Protein AF-A0A372GNU4-F1 (afdb_monomer_lite)

Structure (mmCIF, N/CA/C/O backbone):
data_AF-A0A372GNU4-F1
#
_entry.id   AF-A0A372GNU4-F1
#
loop_
_atom_site.group_PDB
_atom_site.id
_atom_site.type_symbol
_atom_site.label_atom_id
_atom_site.label_alt_id
_atom_site.label_comp_id
_atom_site.label_asym_id
_atom_site.label_entity_id
_atom_site.label_seq_id
_atom_site.pdbx_PDB_ins_code
_atom_site.Cartn_x
_atom_site.Cartn_y
_atom_site.Cartn_z
_atom_site.occupancy
_atom_site.B_iso_or_equiv
_atom_site.auth_seq_id
_atom_site.auth_comp_id
_atom_site.auth_asym_id
_atom_site.auth_atom_id
_atom_site.pdbx_PDB_model_num
ATOM 1 N N . MET A 1 1 ? -7.161 -12.114 5.939 1.00 78.25 1 MET A N 1
ATOM 2 C CA . MET A 1 1 ? -6.710 -13.524 5.938 1.00 78.25 1 MET A CA 1
ATOM 3 C C . MET A 1 1 ? -5.349 -13.606 6.619 1.00 78.25 1 MET A C 1
ATOM 5 O O . MET A 1 1 ? -4.512 -12.769 6.294 1.00 78.25 1 MET A O 1
ATOM 9 N N . PRO A 1 2 ? -5.156 -14.555 7.550 1.00 83.50 2 PRO A N 1
ATOM 10 C CA . PRO A 1 2 ? -3.887 -14.777 8.252 1.00 83.50 2 PRO A CA 1
ATOM 11 C C . PRO A 1 2 ? -2.727 -15.162 7.320 1.00 83.50 2 PRO A C 1
ATOM 13 O O . PRO A 1 2 ? -2.960 -15.659 6.218 1.00 83.50 2 PRO A O 1
ATOM 16 N N . GLU A 1 3 ? -1.487 -14.940 7.761 1.00 85.44 3 GLU A N 1
ATOM 17 C CA . GLU A 1 3 ? -0.272 -15.227 6.978 1.00 85.44 3 GLU A CA 1
ATOM 18 C C . GLU A 1 3 ? 0.004 -16.726 6.778 1.00 85.44 3 GLU A C 1
ATOM 20 O O . GLU A 1 3 ? 0.619 -17.114 5.788 1.00 85.44 3 GLU A O 1
ATOM 25 N N . ASP A 1 4 ? -0.477 -17.562 7.696 1.00 87.00 4 ASP A N 1
ATOM 26 C CA . ASP A 1 4 ? -0.303 -19.016 7.743 1.00 87.00 4 ASP A CA 1
ATOM 27 C C . ASP A 1 4 ? -1.454 -19.788 7.073 1.00 87.00 4 ASP A C 1
ATOM 29 O O . ASP A 1 4 ? -1.441 -21.020 7.001 1.00 87.00 4 ASP A O 1
ATOM 33 N N . ALA A 1 5 ? -2.451 -19.076 6.539 1.00 87.75 5 ALA A N 1
ATOM 34 C CA . ALA A 1 5 ? -3.578 -19.682 5.854 1.00 87.75 5 ALA A CA 1
ATOM 35 C C . ALA A 1 5 ? -3.135 -20.379 4.554 1.00 87.75 5 ALA A C 1
ATOM 37 O O . ALA A 1 5 ? -2.532 -19.773 3.668 1.00 87.75 5 ALA A O 1
ATOM 38 N N . SER A 1 6 ? -3.486 -21.658 4.408 1.00 88.25 6 SER A N 1
ATOM 39 C CA . SER A 1 6 ? -3.190 -22.428 3.195 1.00 88.25 6 SER A CA 1
ATOM 40 C C . SER A 1 6 ? -4.104 -22.025 2.038 1.00 88.25 6 SER A C 1
ATOM 42 O O . SER A 1 6 ? -5.326 -22.002 2.177 1.00 88.25 6 SER A O 1
ATOM 44 N N . ILE A 1 7 ? -3.518 -21.741 0.873 1.00 87.81 7 ILE A N 1
ATOM 45 C CA . ILE A 1 7 ? -4.251 -21.330 -0.331 1.00 87.81 7 ILE A CA 1
ATOM 46 C C . ILE A 1 7 ? -3.721 -22.106 -1.531 1.00 87.81 7 ILE A C 1
ATOM 48 O O . ILE A 1 7 ? -2.510 -22.232 -1.718 1.00 87.81 7 ILE A O 1
ATOM 52 N N . ALA A 1 8 ? -4.630 -22.611 -2.362 1.00 88.62 8 ALA A N 1
ATOM 53 C CA . ALA A 1 8 ? -4.266 -23.222 -3.635 1.00 88.62 8 ALA A CA 1
ATOM 54 C C . ALA A 1 8 ? -3.718 -22.167 -4.607 1.00 88.62 8 ALA A C 1
ATOM 56 O O . ALA A 1 8 ? -4.120 -21.012 -4.558 1.00 88.62 8 ALA A O 1
ATOM 57 N N . ALA A 1 9 ? -2.832 -22.548 -5.526 1.00 90.38 9 ALA A N 1
ATOM 58 C CA . ALA A 1 9 ? -2.365 -21.620 -6.553 1.00 90.38 9 ALA A CA 1
ATOM 59 C C . ALA A 1 9 ? -3.543 -21.117 -7.413 1.00 90.38 9 ALA A C 1
ATOM 61 O O . ALA A 1 9 ? -4.330 -21.915 -7.922 1.00 90.38 9 ALA A O 1
ATOM 62 N N . TYR A 1 10 ? -3.648 -19.799 -7.591 1.00 91.25 10 TYR A N 1
ATOM 63 C CA . TYR A 1 10 ? -4.681 -19.160 -8.407 1.00 91.25 10 TYR A CA 1
ATOM 64 C C . TYR A 1 10 ? -4.125 -17.934 -9.136 1.00 91.25 10 TYR A C 1
ATOM 66 O O . TYR A 1 10 ? -3.087 -17.386 -8.760 1.00 91.25 10 TYR A O 1
ATOM 74 N N . ALA A 1 11 ? -4.839 -17.491 -10.170 1.00 91.75 11 ALA A N 1
ATOM 75 C CA . ALA A 1 11 ? -4.582 -16.237 -10.862 1.00 91.75 11 ALA A CA 1
ATOM 76 C C . ALA A 1 11 ? -5.865 -15.400 -10.850 1.00 91.75 11 ALA A C 1
ATOM 78 O O . ALA A 1 11 ? -6.867 -15.776 -11.451 1.00 91.75 11 ALA A O 1
ATOM 79 N N . ALA A 1 12 ? -5.846 -14.300 -10.100 1.00 92.56 12 ALA A N 1
ATOM 80 C CA . ALA A 1 12 ? -6.948 -13.353 -10.003 1.00 92.56 12 ALA A CA 1
ATOM 81 C C . ALA A 1 12 ? -6.398 -11.980 -9.597 1.00 92.56 12 ALA A C 1
ATOM 83 O O . ALA A 1 12 ? -5.600 -11.876 -8.661 1.00 92.56 12 ALA A O 1
ATOM 84 N N . THR A 1 13 ? -6.808 -10.917 -10.287 1.00 92.19 13 THR A N 1
ATOM 85 C CA . THR A 1 13 ? -6.373 -9.547 -9.986 1.00 92.19 13 THR A CA 1
ATOM 86 C C . THR A 1 13 ? -7.495 -8.527 -10.150 1.00 92.19 13 THR A C 1
ATOM 88 O O . THR A 1 13 ? -8.349 -8.651 -11.021 1.00 92.19 13 THR A O 1
ATOM 91 N N . PHE A 1 14 ? -7.470 -7.469 -9.338 1.00 92.88 14 PHE A N 1
ATOM 92 C CA . PHE A 1 14 ? -8.337 -6.296 -9.509 1.00 92.88 14 PHE A CA 1
ATOM 93 C C . PHE A 1 14 ? -7.778 -5.261 -10.499 1.00 92.88 14 PHE A C 1
ATOM 95 O O . PHE A 1 14 ? -8.417 -4.239 -10.767 1.00 92.88 14 PHE A O 1
ATOM 102 N N . ALA A 1 15 ? -6.573 -5.479 -11.039 1.00 88.62 15 ALA A N 1
ATOM 103 C CA . ALA A 1 15 ? -6.074 -4.678 -12.150 1.00 88.62 15 ALA A CA 1
ATOM 104 C C . ALA A 1 15 ? -6.934 -4.955 -13.388 1.00 88.62 15 ALA A C 1
ATOM 106 O O . ALA A 1 15 ? -7.186 -6.113 -13.705 1.00 88.62 15 ALA A O 1
ATOM 107 N N . PHE A 1 16 ? -7.387 -3.911 -14.083 1.00 86.12 16 PHE A N 1
ATOM 108 C CA . PHE A 1 16 ? -8.237 -4.059 -15.269 1.00 86.12 16 PHE A CA 1
ATOM 109 C C . PHE A 1 16 ? -7.430 -4.412 -16.524 1.00 86.12 16 PHE A C 1
ATOM 111 O O . PHE A 1 16 ? -6.249 -4.077 -16.632 1.00 86.12 16 PHE A O 1
ATOM 118 N N . GLY A 1 17 ? -8.098 -5.054 -17.487 1.00 84.31 17 GLY A N 1
ATOM 119 C CA . GLY A 1 17 ? -7.539 -5.359 -18.809 1.00 84.31 17 GLY A CA 1
ATOM 120 C C . GLY A 1 17 ? -6.501 -6.483 -18.823 1.00 84.31 17 GLY A C 1
ATOM 121 O O . GLY A 1 17 ? -5.791 -6.641 -19.812 1.00 84.31 17 GLY A O 1
ATOM 122 N N . GLN A 1 18 ? -6.391 -7.249 -17.738 1.00 86.38 18 GLN A N 1
ATOM 123 C CA . GLN A 1 18 ? -5.558 -8.443 -17.661 1.00 86.38 18 GLN A CA 1
ATOM 124 C C . GLN A 1 18 ? -6.408 -9.681 -17.942 1.00 86.38 18 GLN A C 1
ATOM 126 O O . GLN A 1 18 ? -7.611 -9.696 -17.688 1.00 86.38 18 GLN A O 1
ATOM 131 N N . LYS A 1 19 ? -5.769 -10.751 -18.425 1.00 90.50 19 LYS A N 1
ATOM 132 C CA . LYS A 1 19 ? -6.438 -12.047 -18.617 1.00 90.50 19 LYS A CA 1
ATOM 133 C C . LYS A 1 19 ? -7.102 -12.541 -17.326 1.00 90.50 19 LYS A C 1
ATOM 135 O O . LYS A 1 19 ? -8.193 -13.092 -17.371 1.00 90.50 19 LYS A O 1
ATOM 140 N N . ASP A 1 20 ? -6.447 -12.287 -16.197 1.00 92.69 20 ASP A N 1
ATOM 141 C CA . ASP A 1 20 ? -6.869 -12.758 -14.879 1.00 92.69 20 ASP A CA 1
ATOM 142 C C . ASP A 1 20 ? -7.634 -11.676 -14.087 1.00 92.69 20 ASP A C 1
ATOM 144 O O . ASP A 1 20 ? -7.721 -11.737 -12.859 1.00 92.69 20 ASP A O 1
ATOM 148 N N . SER A 1 21 ? -8.151 -10.637 -14.758 1.00 92.94 21 SER A N 1
ATOM 149 C CA . SER A 1 21 ? -8.970 -9.602 -14.121 1.00 92.94 21 SER A CA 1
ATOM 150 C C . SER A 1 21 ? -10.279 -10.189 -13.587 1.00 92.94 21 SER A C 1
ATOM 152 O O . SER A 1 21 ? -11.047 -10.776 -14.343 1.00 92.94 21 SER A O 1
ATOM 154 N N . VAL A 1 22 ? -10.585 -9.967 -12.306 1.00 95.00 22 VAL A N 1
ATOM 155 C CA . VAL A 1 22 ? -11.847 -10.434 -11.690 1.00 95.00 22 VAL A CA 1
ATOM 156 C C . VAL A 1 22 ? -13.052 -9.551 -12.017 1.00 95.00 22 VAL A C 1
ATOM 158 O O . VAL A 1 22 ? -14.191 -9.934 -11.773 1.00 95.00 22 VAL A O 1
ATOM 161 N N . ALA A 1 23 ? -12.798 -8.352 -12.538 1.00 94.25 23 ALA A N 1
ATOM 162 C CA . ALA A 1 23 ? -13.807 -7.356 -12.856 1.00 94.25 23 ALA A CA 1
ATOM 163 C C . ALA A 1 23 ? -13.308 -6.412 -13.958 1.00 94.25 23 ALA A C 1
ATOM 165 O O . ALA A 1 23 ? -12.108 -6.147 -14.071 1.00 94.25 23 ALA A O 1
ATOM 166 N N . SER A 1 24 ? -14.242 -5.866 -14.738 1.00 90.12 24 SER A N 1
ATOM 167 C CA . SER A 1 24 ? -13.992 -4.836 -15.758 1.00 90.12 24 SER A CA 1
ATOM 168 C C . SER A 1 24 ? -14.405 -3.430 -15.315 1.00 90.12 24 SER A C 1
ATOM 170 O O . SER A 1 24 ? -14.024 -2.451 -15.953 1.00 90.12 24 SER A O 1
ATOM 172 N N . THR A 1 25 ? -15.180 -3.319 -14.233 1.00 91.81 25 THR A N 1
ATOM 173 C CA . THR A 1 25 ? -15.666 -2.051 -13.679 1.00 91.81 25 THR A CA 1
ATOM 174 C C . THR A 1 25 ? -15.379 -1.963 -12.182 1.00 91.81 25 THR A C 1
ATOM 176 O O . THR A 1 25 ? -15.124 -2.968 -11.516 1.00 91.81 25 THR A O 1
ATOM 179 N N . THR A 1 26 ? -15.404 -0.745 -11.635 1.00 89.19 26 THR A N 1
ATOM 180 C CA . THR A 1 26 ? -15.234 -0.533 -10.190 1.00 89.19 26 THR A CA 1
ATOM 181 C C . THR A 1 26 ? -16.368 -1.173 -9.390 1.00 89.19 26 THR A C 1
ATOM 183 O O . THR A 1 26 ? -16.109 -1.752 -8.337 1.00 89.19 26 THR A O 1
ATOM 186 N N . ASP A 1 27 ? -17.603 -1.119 -9.889 1.00 92.94 27 ASP A N 1
ATOM 187 C CA . ASP A 1 27 ? -18.758 -1.690 -9.192 1.00 92.94 27 ASP A CA 1
ATOM 188 C C . ASP A 1 27 ? -18.701 -3.217 -9.158 1.00 92.94 27 ASP A C 1
ATOM 190 O O . ASP A 1 27 ? -18.940 -3.817 -8.111 1.00 92.94 27 ASP A O 1
ATOM 194 N N . ASP A 1 28 ? -18.293 -3.855 -10.256 1.00 94.69 28 ASP A N 1
ATOM 195 C CA . ASP A 1 28 ? -18.090 -5.307 -10.274 1.00 94.69 28 ASP A CA 1
ATOM 196 C C . ASP A 1 28 ? -16.938 -5.721 -9.356 1.00 94.69 28 ASP A C 1
ATOM 198 O O . ASP A 1 28 ? -17.044 -6.719 -8.648 1.00 94.69 28 ASP A O 1
ATOM 202 N N . ALA A 1 29 ? -15.866 -4.924 -9.294 1.00 94.62 29 ALA A N 1
ATOM 203 C CA . ALA A 1 29 ? -14.756 -5.175 -8.380 1.00 94.62 29 ALA A CA 1
ATOM 204 C C . ALA A 1 29 ? -15.206 -5.100 -6.909 1.00 94.62 29 ALA A C 1
ATOM 206 O O . ALA A 1 29 ? -14.803 -5.935 -6.100 1.00 94.62 29 ALA A O 1
ATOM 207 N N . ARG A 1 30 ? -16.075 -4.138 -6.566 1.00 94.31 30 ARG A N 1
ATOM 208 C CA . ARG A 1 30 ? -16.678 -4.019 -5.227 1.00 94.31 30 ARG A CA 1
ATOM 209 C C . ARG A 1 30 ? -17.591 -5.199 -4.901 1.00 94.31 30 ARG A C 1
ATOM 211 O O . ARG A 1 30 ? -17.484 -5.751 -3.812 1.00 94.31 30 ARG A O 1
ATOM 218 N N . ARG A 1 31 ? -18.449 -5.624 -5.837 1.00 95.62 31 ARG A N 1
ATOM 219 C CA . ARG A 1 31 ? -19.297 -6.820 -5.660 1.00 95.62 31 ARG A CA 1
ATOM 220 C C . ARG A 1 31 ? -18.456 -8.072 -5.446 1.00 95.62 31 ARG A C 1
ATOM 222 O O . ARG A 1 31 ? -18.751 -8.861 -4.556 1.00 95.62 31 ARG A O 1
ATOM 229 N N . TRP A 1 32 ? -17.391 -8.229 -6.231 1.00 96.12 32 TRP A N 1
ATOM 230 C CA . TRP A 1 32 ? -16.469 -9.350 -6.090 1.00 96.12 32 TRP A CA 1
ATOM 231 C C . TRP A 1 32 ? -15.783 -9.339 -4.719 1.00 96.12 32 TRP A C 1
ATOM 233 O O . TRP A 1 32 ? -15.698 -10.381 -4.074 1.00 96.12 32 TRP A O 1
ATOM 243 N N . TRP A 1 33 ? -15.346 -8.169 -4.233 1.00 96.06 33 TRP A N 1
ATOM 244 C CA . TRP A 1 33 ? -14.809 -8.033 -2.875 1.00 96.06 33 TRP A CA 1
ATOM 245 C C . TRP A 1 33 ? -15.830 -8.414 -1.803 1.00 96.06 33 TRP A C 1
ATOM 247 O O . TRP A 1 33 ? -15.489 -9.179 -0.907 1.00 96.06 33 TRP A O 1
ATOM 257 N N . GLY A 1 34 ? -17.077 -7.952 -1.928 1.00 95.38 34 GLY A N 1
ATOM 258 C CA . GLY A 1 34 ? -18.164 -8.335 -1.022 1.00 95.38 34 GLY A CA 1
ATOM 259 C C . GLY A 1 34 ? -18.362 -9.852 -0.963 1.00 95.38 34 GLY A C 1
ATOM 260 O O . GLY A 1 34 ? -18.340 -10.437 0.115 1.00 95.38 34 GLY A O 1
ATOM 261 N N . ALA A 1 35 ? -18.425 -10.515 -2.120 1.00 95.12 35 ALA A N 1
ATOM 262 C CA . ALA A 1 35 ? -18.535 -11.973 -2.176 1.00 95.12 35 ALA A CA 1
ATOM 263 C C . ALA A 1 35 ? -17.312 -12.689 -1.563 1.00 95.12 35 ALA A C 1
ATOM 265 O O . ALA A 1 35 ? -17.456 -13.705 -0.883 1.00 95.12 35 ALA A O 1
ATOM 266 N N . LEU A 1 36 ? -16.096 -12.162 -1.768 1.00 92.56 36 LEU A N 1
ATOM 267 C CA . LEU A 1 36 ? -14.879 -12.712 -1.158 1.00 92.56 36 LEU A CA 1
ATOM 268 C C . LEU A 1 36 ? -14.874 -12.561 0.375 1.00 92.56 36 LEU A C 1
ATOM 270 O O . LEU A 1 36 ? -14.344 -13.432 1.077 1.00 92.56 36 LEU A O 1
ATOM 274 N N . ALA A 1 37 ? -15.423 -11.454 0.873 1.00 93.19 37 ALA A N 1
ATOM 275 C CA . ALA A 1 37 ? -15.556 -11.158 2.292 1.00 93.19 37 ALA A CA 1
ATOM 276 C C . ALA A 1 37 ? -16.585 -12.068 2.982 1.00 93.19 37 ALA A C 1
ATOM 278 O O . ALA A 1 37 ? -16.335 -12.526 4.093 1.00 93.19 37 ALA A O 1
ATOM 279 N N . GLU A 1 38 ? -17.697 -12.385 2.313 1.00 92.62 38 GLU A N 1
ATOM 280 C CA . GLU A 1 38 ? -18.721 -13.313 2.820 1.00 92.62 38 GLU A CA 1
ATOM 281 C C . GLU A 1 38 ? -18.255 -14.773 2.819 1.00 92.62 38 GLU A C 1
ATOM 283 O O . GLU A 1 38 ? -18.705 -15.585 3.632 1.00 92.62 38 GLU A O 1
ATOM 288 N N . TRP A 1 39 ? -17.336 -15.131 1.920 1.00 91.06 39 TRP A N 1
ATOM 289 C CA . TRP A 1 39 ? -16.762 -16.468 1.900 1.00 91.06 39 TRP A CA 1
ATOM 290 C C . TRP A 1 39 ? -15.974 -16.738 3.201 1.00 91.06 39 TRP A C 1
ATOM 292 O O . TRP A 1 39 ? -15.020 -16.002 3.488 1.00 91.06 39 TRP A O 1
ATOM 302 N N . PRO A 1 40 ? -16.274 -17.827 3.951 1.00 86.50 40 PRO A N 1
ATOM 303 C CA . PRO A 1 40 ? -15.604 -18.159 5.219 1.00 86.50 40 PRO A CA 1
ATOM 304 C C . PRO A 1 40 ? -14.085 -18.315 5.114 1.00 86.50 40 PRO A C 1
ATOM 306 O O . PRO A 1 40 ? -13.365 -18.227 6.108 1.00 86.50 40 PRO A O 1
ATOM 309 N N . GLY A 1 41 ? -13.581 -18.516 3.898 1.00 86.38 41 GLY A N 1
ATOM 310 C CA . GLY A 1 41 ? -12.160 -18.576 3.634 1.00 86.38 41 GLY A CA 1
ATOM 311 C C . GLY A 1 41 ? -11.502 -19.889 4.049 1.00 86.38 41 GLY A C 1
ATOM 312 O O . GLY A 1 41 ? -12.149 -20.801 4.558 1.00 86.38 41 GLY A O 1
ATOM 313 N N . PRO A 1 42 ? -10.180 -19.982 3.838 1.00 85.62 42 PRO A N 1
ATOM 314 C CA . PRO A 1 42 ? -9.393 -21.157 4.206 1.00 85.62 42 PRO A CA 1
ATOM 315 C C . PRO A 1 42 ? -9.139 -21.274 5.719 1.00 85.62 42 PRO A C 1
ATOM 317 O O . PRO A 1 42 ? -8.697 -22.320 6.179 1.00 85.62 42 PRO A O 1
ATOM 320 N N . ALA A 1 43 ? -9.403 -20.212 6.485 1.00 87.12 43 ALA A N 1
ATOM 321 C CA . ALA A 1 43 ? -9.198 -20.146 7.929 1.00 87.12 43 ALA A CA 1
ATOM 322 C C . ALA A 1 43 ? -10.517 -19.740 8.614 1.00 87.12 43 ALA A C 1
ATOM 324 O O . ALA A 1 43 ? -10.775 -18.541 8.764 1.00 87.12 43 ALA A O 1
ATOM 325 N N . PRO A 1 44 ? -11.373 -20.711 8.985 1.00 83.94 44 PRO A N 1
ATOM 326 C CA . PRO A 1 44 ? -12.654 -20.435 9.627 1.00 83.94 44 PRO A CA 1
ATOM 327 C C . PRO A 1 44 ? -12.492 -19.605 10.905 1.00 83.94 44 PRO A C 1
ATOM 329 O O . PRO A 1 44 ? -11.619 -19.879 11.724 1.00 83.94 44 PRO A O 1
ATOM 332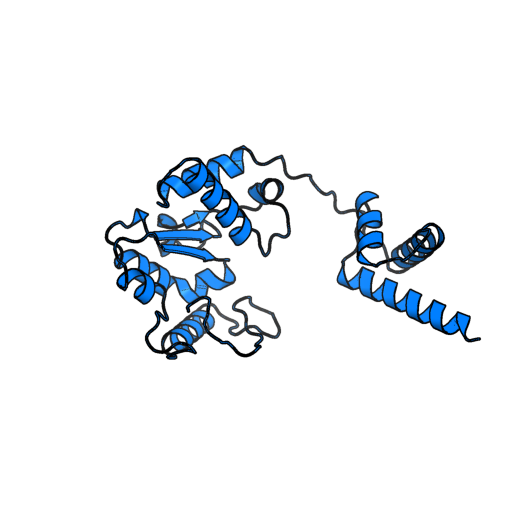 N N . GLY A 1 45 ? -13.346 -18.595 11.078 1.00 85.88 45 GLY A N 1
ATOM 333 C CA . GLY A 1 45 ? -13.350 -17.723 12.259 1.00 85.88 45 GLY A CA 1
ATOM 334 C C . GLY A 1 45 ? -12.300 -16.605 12.258 1.00 85.88 45 GLY A C 1
ATOM 335 O O . GLY A 1 45 ? -12.341 -15.751 13.137 1.00 85.88 45 GLY A O 1
ATOM 336 N N . ALA A 1 46 ? -11.389 -16.562 11.280 1.00 89.75 46 ALA A N 1
ATOM 337 C CA . ALA A 1 46 ? -10.465 -15.442 11.125 1.00 89.75 46 ALA A CA 1
ATOM 338 C C . ALA A 1 46 ? -11.139 -14.241 10.425 1.00 89.75 46 ALA A C 1
ATOM 340 O O . ALA A 1 46 ? -11.986 -14.455 9.552 1.00 89.75 46 ALA A O 1
ATOM 341 N N . PRO A 1 47 ? -10.714 -12.991 10.711 1.00 92.50 47 PRO A N 1
ATOM 342 C CA . PRO A 1 47 ? -11.199 -11.800 10.014 1.00 92.50 47 PRO A CA 1
ATOM 343 C C . PRO A 1 47 ? -11.154 -11.927 8.485 1.00 92.50 47 PRO A C 1
ATOM 345 O O . PRO A 1 47 ? -10.115 -12.279 7.894 1.00 92.50 47 PRO A O 1
ATOM 348 N N . ARG A 1 48 ? -12.285 -11.621 7.839 1.00 92.94 48 ARG A N 1
ATOM 349 C CA . ARG A 1 48 ? -12.452 -11.677 6.376 1.00 92.94 48 ARG A CA 1
ATOM 350 C C . ARG A 1 48 ? -12.430 -10.298 5.734 1.00 92.94 48 ARG A C 1
ATOM 352 O O . ARG A 1 48 ? -12.023 -10.185 4.580 1.00 92.94 48 ARG A O 1
ATOM 359 N N . THR A 1 49 ? -12.770 -9.277 6.507 1.00 94.88 49 THR A N 1
ATOM 360 C CA . THR A 1 49 ? -12.761 -7.870 6.110 1.00 94.88 49 THR A CA 1
ATOM 361 C C . THR A 1 49 ? -11.733 -7.062 6.905 1.00 94.88 49 THR A C 1
ATOM 363 O O . THR A 1 49 ? -11.211 -7.518 7.930 1.00 94.88 49 THR A O 1
ATOM 366 N N . PHE A 1 50 ? -11.423 -5.850 6.440 1.00 95.50 50 PHE A N 1
ATOM 367 C CA . PHE A 1 50 ? -10.662 -4.888 7.246 1.00 95.50 50 PHE A CA 1
ATOM 368 C C . PHE A 1 50 ? -11.462 -4.461 8.480 1.00 95.50 50 PHE A C 1
ATOM 370 O O . PHE A 1 50 ? -10.882 -4.266 9.547 1.00 95.50 50 PHE A O 1
ATOM 377 N N . THR A 1 51 ? -12.787 -4.383 8.345 1.00 96.75 51 THR A N 1
ATOM 378 C CA . THR A 1 51 ? -13.712 -4.080 9.439 1.00 96.75 51 THR A CA 1
ATOM 379 C C . THR A 1 51 ? -13.639 -5.117 10.555 1.00 96.75 51 THR A C 1
ATOM 381 O O . THR A 1 51 ? -13.473 -4.744 11.715 1.00 96.75 51 THR A O 1
ATOM 384 N N . ASP A 1 52 ? -13.680 -6.410 10.221 1.00 95.25 52 ASP A N 1
ATOM 385 C CA . ASP A 1 52 ? -13.539 -7.499 11.197 1.00 95.25 52 ASP A CA 1
ATOM 386 C C . ASP A 1 52 ? -12.180 -7.435 11.897 1.00 95.25 52 ASP A C 1
ATOM 388 O O . ASP A 1 52 ? -12.083 -7.642 13.107 1.00 95.25 52 ASP A O 1
ATOM 392 N N . LEU A 1 53 ? -11.119 -7.140 11.136 1.00 94.81 53 LEU A N 1
ATOM 393 C CA . LEU A 1 53 ? -9.766 -7.043 11.672 1.00 94.81 53 LEU A CA 1
ATOM 394 C C . LEU A 1 53 ? -9.675 -5.916 12.705 1.00 94.81 53 LEU A C 1
ATOM 396 O O . LEU A 1 53 ? -9.200 -6.151 13.814 1.00 94.81 53 LEU A O 1
ATOM 400 N N . ALA A 1 54 ? -10.169 -4.725 12.366 1.00 96.44 54 ALA A N 1
ATOM 401 C CA . ALA A 1 54 ? -10.185 -3.579 13.269 1.00 96.44 54 ALA A CA 1
ATOM 402 C C . ALA A 1 54 ? -11.078 -3.823 14.499 1.00 96.44 54 ALA A C 1
ATOM 404 O O . ALA A 1 54 ? -10.667 -3.544 15.621 1.00 96.44 54 ALA A O 1
ATOM 405 N N . ALA A 1 55 ? -12.257 -4.427 14.319 1.00 96.69 55 ALA A N 1
ATOM 406 C CA . ALA A 1 55 ? -13.161 -4.756 15.423 1.00 96.69 55 ALA A CA 1
ATOM 407 C C . ALA A 1 55 ? -12.583 -5.810 16.384 1.00 96.69 55 ALA A C 1
ATOM 409 O O . ALA A 1 55 ? -12.899 -5.794 17.572 1.00 96.69 55 ALA A O 1
ATOM 410 N N . SER A 1 56 ? -11.736 -6.719 15.889 1.00 95.19 56 SER A N 1
ATOM 411 C CA . SER A 1 56 ? -11.106 -7.752 16.722 1.00 95.19 56 SER A CA 1
ATOM 412 C C . SER A 1 56 ? -10.070 -7.198 17.706 1.00 95.19 56 SER A C 1
ATOM 414 O O . SER A 1 56 ? -9.807 -7.829 18.729 1.00 95.19 56 SER A O 1
ATOM 416 N N . ASN A 1 57 ? -9.492 -6.026 17.415 1.00 95.38 57 ASN A N 1
ATOM 417 C CA . ASN A 1 57 ? -8.562 -5.336 18.304 1.00 95.38 57 ASN A CA 1
ATOM 418 C C . ASN A 1 57 ? -8.641 -3.803 18.112 1.00 95.38 57 ASN A C 1
ATOM 420 O O . ASN A 1 57 ? -7.792 -3.232 17.422 1.00 95.38 57 ASN A O 1
ATOM 424 N N . PRO A 1 58 ? -9.640 -3.135 18.723 1.00 97.00 58 PRO A N 1
ATOM 425 C CA . PRO A 1 58 ? -9.905 -1.703 18.527 1.00 97.00 58 PRO A CA 1
ATOM 426 C C . PRO A 1 58 ? -8.777 -0.749 18.949 1.00 97.00 58 PRO A C 1
ATOM 428 O O . PRO A 1 58 ? -8.739 0.396 18.496 1.00 97.00 58 PRO A O 1
ATOM 431 N N . ASP A 1 59 ? -7.866 -1.205 19.811 1.00 96.62 59 ASP A N 1
ATOM 432 C CA . ASP A 1 59 ? -6.732 -0.420 20.314 1.00 96.62 59 ASP A CA 1
ATOM 433 C C . ASP A 1 59 ? -5.467 -0.572 19.447 1.00 96.62 59 ASP A C 1
ATOM 435 O O . ASP A 1 59 ? -4.470 0.123 19.661 1.00 96.62 59 ASP A O 1
ATOM 439 N N . ALA A 1 60 ? -5.467 -1.488 18.471 1.00 95.44 60 ALA A N 1
ATOM 440 C CA . ALA A 1 60 ? -4.313 -1.737 17.616 1.00 95.44 60 ALA A CA 1
ATOM 441 C C . ALA A 1 60 ? -4.175 -0.713 16.484 1.00 95.44 60 ALA A C 1
ATOM 443 O O . ALA A 1 60 ? -5.152 -0.185 15.958 1.00 95.44 60 ALA A O 1
ATOM 444 N N . ALA A 1 61 ? -2.935 -0.520 16.028 1.00 96.06 61 ALA A N 1
ATOM 445 C CA . ALA A 1 61 ? -2.667 0.121 14.747 1.00 96.06 61 ALA A CA 1
ATOM 446 C C . ALA A 1 61 ? -2.962 -0.851 13.592 1.00 96.06 61 ALA A C 1
ATOM 448 O O . ALA A 1 61 ? -2.376 -1.935 13.517 1.00 96.06 61 ALA A O 1
ATOM 449 N N . VAL A 1 62 ? -3.826 -0.441 12.663 1.00 96.94 62 VAL A N 1
ATOM 450 C CA . VAL A 1 62 ? -4.154 -1.183 11.440 1.00 96.94 62 VAL A CA 1
ATOM 451 C C . VAL A 1 62 ? -3.596 -0.425 10.243 1.00 96.94 62 VAL A C 1
ATOM 453 O O . VAL A 1 62 ? -3.997 0.700 9.949 1.00 96.94 62 VAL A O 1
ATOM 456 N N . ILE A 1 63 ? -2.662 -1.058 9.533 1.00 97.69 63 ILE A N 1
ATOM 457 C CA . ILE A 1 63 ? -1.930 -0.439 8.424 1.00 97.69 63 ILE A CA 1
ATOM 458 C C . ILE A 1 63 ? -2.209 -1.219 7.140 1.00 97.69 63 ILE A C 1
ATOM 460 O O . ILE A 1 63 ? -1.669 -2.305 6.923 1.00 97.69 63 ILE A O 1
ATOM 464 N N . ALA A 1 64 ? -3.032 -0.651 6.265 1.00 96.81 64 ALA A N 1
ATOM 465 C CA . ALA A 1 64 ? -3.335 -1.205 4.954 1.00 96.81 64 ALA A CA 1
ATOM 466 C C . ALA A 1 64 ? -2.349 -0.663 3.909 1.00 96.81 64 ALA A C 1
ATOM 468 O O . ALA A 1 64 ? -2.308 0.534 3.631 1.00 96.81 64 ALA A O 1
ATOM 469 N N . VAL A 1 65 ? -1.551 -1.538 3.294 1.00 96.44 65 VAL A N 1
ATOM 470 C CA . VAL A 1 65 ? -0.598 -1.149 2.240 1.00 96.44 65 VAL A CA 1
ATOM 471 C C . VAL A 1 65 ? -1.126 -1.611 0.891 1.00 96.44 65 VAL A C 1
ATOM 473 O O . VAL A 1 65 ? -1.092 -2.801 0.579 1.00 96.44 65 VAL A O 1
ATOM 476 N N . MET A 1 66 ? -1.644 -0.683 0.087 1.00 91.75 66 MET A N 1
ATOM 477 C CA . MET A 1 66 ? -2.470 -1.039 -1.069 1.00 91.75 66 MET A CA 1
ATOM 478 C C . MET A 1 66 ? -2.138 -0.197 -2.299 1.00 91.75 66 MET A C 1
ATOM 480 O O . MET A 1 66 ? -1.825 0.988 -2.223 1.00 91.75 66 MET A O 1
ATOM 484 N N . SER A 1 67 ? -2.218 -0.834 -3.467 1.00 89.00 67 SER A N 1
ATOM 485 C CA . SER A 1 67 ? -2.214 -0.124 -4.748 1.00 89.00 67 SER A CA 1
ATOM 486 C C . SER A 1 67 ? -3.627 0.338 -5.110 1.00 89.00 67 SER A C 1
ATOM 488 O O . SER A 1 67 ? -4.610 -0.165 -4.567 1.00 89.00 67 SER A O 1
ATOM 490 N N . ASP A 1 68 ? -3.733 1.239 -6.087 1.00 87.12 68 ASP A N 1
ATOM 491 C CA . ASP A 1 68 ? -5.016 1.751 -6.587 1.00 87.12 68 ASP A CA 1
ATOM 492 C C . ASP A 1 68 ? -5.997 0.636 -6.986 1.00 87.12 68 ASP A C 1
ATOM 494 O O . ASP A 1 68 ? -7.185 0.681 -6.673 1.00 87.12 68 ASP A O 1
ATOM 498 N N . ALA A 1 69 ? -5.480 -0.424 -7.616 1.00 89.06 69 ALA A N 1
ATOM 499 C CA . ALA A 1 69 ? -6.289 -1.554 -8.052 1.00 89.06 69 ALA A CA 1
ATOM 500 C C . ALA A 1 69 ? -7.009 -2.255 -6.890 1.00 89.06 69 ALA A C 1
ATOM 502 O O . ALA A 1 69 ? -8.112 -2.748 -7.092 1.00 89.06 69 ALA A O 1
ATOM 503 N N . TYR A 1 70 ? -6.414 -2.260 -5.695 1.00 90.50 70 TYR A N 1
ATOM 504 C CA . TYR A 1 70 ? -6.965 -2.917 -4.510 1.00 90.50 70 TYR A CA 1
ATOM 505 C C . TYR A 1 70 ? -7.692 -1.942 -3.571 1.00 90.50 70 TYR A C 1
ATOM 507 O O . TYR A 1 70 ? -8.575 -2.372 -2.842 1.00 90.50 70 TYR A O 1
ATOM 515 N N . LEU A 1 71 ? -7.403 -0.636 -3.612 1.00 91.56 71 LEU A N 1
ATOM 516 C CA . LEU A 1 71 ? -8.166 0.349 -2.832 1.00 91.56 71 LEU A CA 1
ATOM 517 C C . LEU A 1 71 ? -9.615 0.483 -3.313 1.00 91.56 71 LEU A C 1
ATOM 519 O O . LEU A 1 71 ? -10.532 0.481 -2.501 1.00 91.56 71 LEU A O 1
ATOM 523 N N . ARG A 1 72 ? -9.838 0.550 -4.631 1.00 90.00 72 ARG A N 1
ATOM 524 C CA . ARG A 1 72 ? -11.180 0.700 -5.237 1.00 90.00 72 ARG A CA 1
ATOM 525 C C . ARG A 1 72 ? -12.217 -0.315 -4.751 1.00 90.00 72 ARG A C 1
ATOM 527 O O . ARG A 1 72 ? -13.296 0.123 -4.341 1.00 90.00 72 ARG A O 1
ATOM 534 N N . PRO A 1 73 ? -11.951 -1.635 -4.829 1.00 93.62 73 PRO A N 1
ATOM 535 C CA . PRO A 1 73 ? -12.921 -2.642 -4.414 1.00 93.62 73 PRO A CA 1
ATOM 536 C C . PRO A 1 73 ? -13.158 -2.637 -2.901 1.00 93.62 73 PRO A C 1
ATOM 538 O O . PRO A 1 73 ? -14.280 -2.871 -2.466 1.00 93.62 73 PRO A O 1
ATOM 541 N N . CYS A 1 74 ? -12.128 -2.321 -2.113 1.00 94.69 74 CYS A N 1
ATOM 542 C CA . CYS A 1 74 ? -12.170 -2.390 -0.654 1.00 94.69 74 CYS A CA 1
ATOM 543 C C . CYS A 1 74 ? -12.572 -1.068 0.013 1.00 94.69 74 CYS A C 1
ATOM 545 O O . CYS A 1 74 ? -12.614 -1.011 1.236 1.00 94.69 74 CYS A O 1
ATOM 547 N N . ALA A 1 75 ? -12.838 0.002 -0.746 1.00 93.00 75 ALA A N 1
ATOM 548 C CA . ALA A 1 75 ? -12.924 1.349 -0.183 1.00 93.00 75 ALA A CA 1
ATOM 549 C C . ALA A 1 75 ? -13.967 1.484 0.937 1.00 93.00 75 ALA A C 1
ATOM 551 O O . ALA A 1 75 ? -13.693 2.089 1.966 1.00 93.00 75 ALA A O 1
ATOM 552 N N . HIS A 1 76 ? -15.135 0.867 0.754 1.00 93.25 76 HIS A N 1
ATOM 553 C CA . HIS A 1 76 ? -16.196 0.892 1.756 1.00 93.25 76 HIS A CA 1
ATOM 554 C C . HIS A 1 76 ? -15.826 0.118 3.030 1.00 93.25 76 HIS A C 1
ATOM 556 O O . HIS A 1 76 ? -16.066 0.595 4.131 1.00 93.25 76 HIS A O 1
ATOM 562 N N . ASP A 1 77 ? -15.198 -1.049 2.882 1.00 96.25 77 ASP A N 1
ATOM 563 C CA . ASP A 1 77 ? -14.728 -1.852 4.013 1.00 96.25 77 ASP A CA 1
ATOM 564 C C . ASP A 1 77 ? -13.601 -1.139 4.781 1.00 96.25 77 ASP A C 1
ATOM 566 O O . ASP A 1 77 ? -13.602 -1.092 6.003 1.00 96.25 77 ASP A O 1
ATOM 570 N N . LEU A 1 78 ? -12.673 -0.489 4.073 1.00 96.00 78 LEU A N 1
ATOM 571 C CA . LEU A 1 78 ? -11.627 0.327 4.696 1.00 96.00 78 LEU A CA 1
ATOM 572 C C . LEU A 1 78 ? -12.212 1.501 5.493 1.00 96.00 78 LEU A C 1
ATOM 574 O O . LEU A 1 78 ? -11.727 1.802 6.580 1.00 96.00 78 LEU A O 1
ATOM 578 N N . GLN A 1 79 ? -13.254 2.150 4.972 1.00 94.88 79 GLN A N 1
ATOM 579 C CA . GLN A 1 79 ? -13.940 3.226 5.684 1.00 94.88 79 GLN A CA 1
ATOM 580 C C . GLN A 1 79 ? -14.601 2.707 6.968 1.00 94.88 79 GLN A C 1
ATOM 582 O O . GLN A 1 79 ? -14.393 3.281 8.033 1.00 94.88 79 GLN A O 1
ATOM 587 N N . GLN A 1 80 ? -15.334 1.594 6.888 1.00 96.00 80 GLN A N 1
ATOM 588 C CA . GLN A 1 80 ? -15.952 0.970 8.060 1.00 96.00 80 GLN A CA 1
ATOM 589 C C . GLN A 1 80 ? -14.917 0.493 9.087 1.00 96.00 80 GLN A C 1
ATOM 591 O O . GLN A 1 80 ? -15.158 0.594 10.288 1.00 96.00 80 GLN A O 1
ATOM 596 N N . ALA A 1 81 ? -13.754 0.010 8.645 1.00 96.50 81 ALA A N 1
ATOM 597 C CA . ALA A 1 81 ? -12.669 -0.398 9.531 1.00 96.50 81 ALA A CA 1
ATOM 598 C C . ALA A 1 81 ? -12.148 0.760 10.388 1.00 96.50 81 ALA A C 1
ATOM 600 O O . ALA A 1 81 ? -11.913 0.575 11.582 1.00 96.50 81 ALA A O 1
ATOM 601 N N . ALA A 1 82 ? -12.025 1.956 9.806 1.00 95.38 82 ALA A N 1
ATOM 602 C CA . ALA A 1 82 ? -11.616 3.150 10.541 1.00 95.38 82 ALA A CA 1
ATOM 603 C C . ALA A 1 82 ? -12.588 3.489 11.686 1.00 95.38 82 ALA A C 1
ATOM 605 O O . ALA A 1 82 ? -12.156 3.928 12.747 1.00 95.38 82 ALA A O 1
ATOM 606 N N . GLU A 1 83 ? -13.887 3.230 11.505 1.00 96.19 83 GLU A N 1
ATOM 607 C CA . GLU A 1 83 ? -14.927 3.464 12.519 1.00 96.19 83 GLU A CA 1
ATOM 608 C C . GLU A 1 83 ? -14.888 2.456 13.681 1.00 96.19 83 GLU A C 1
ATOM 610 O O . GLU A 1 83 ? -15.558 2.663 14.693 1.00 96.19 83 GLU A O 1
ATOM 615 N N . LYS A 1 84 ? -14.148 1.346 13.550 1.00 97.81 84 LYS A N 1
ATOM 616 C CA . LYS A 1 84 ? -14.035 0.320 14.603 1.00 97.81 84 LYS A CA 1
ATOM 617 C C . LYS A 1 84 ? -12.889 0.560 15.577 1.00 97.81 84 LYS A C 1
ATOM 619 O O . LYS A 1 84 ? -12.884 -0.070 16.632 1.00 97.81 84 LYS A O 1
ATOM 624 N N . LEU A 1 85 ? -11.930 1.415 15.233 1.00 97.31 85 LEU A N 1
ATOM 625 C CA . LEU A 1 85 ? -10.792 1.712 16.100 1.00 97.31 85 LEU A CA 1
ATOM 626 C C . LEU A 1 85 ? -11.141 2.811 17.107 1.00 97.31 85 LEU A C 1
ATOM 628 O O . LEU A 1 85 ? -11.907 3.725 16.809 1.00 97.31 85 LEU A O 1
ATOM 632 N N . VAL A 1 86 ? -10.552 2.724 18.300 1.00 96.81 86 VAL A N 1
ATOM 633 C CA . VAL A 1 86 ? -10.744 3.720 19.371 1.00 96.81 86 VAL A CA 1
ATOM 634 C C . VAL A 1 86 ? -10.146 5.069 18.977 1.00 96.81 86 VAL A C 1
ATOM 636 O O . VAL A 1 86 ? -10.762 6.111 19.193 1.00 96.81 86 VAL A O 1
ATOM 639 N N . ASP A 1 87 ? -8.954 5.042 18.381 1.00 96.31 87 ASP A N 1
ATOM 640 C CA . ASP A 1 87 ? -8.283 6.218 17.836 1.00 96.31 87 ASP A CA 1
ATOM 641 C C . ASP A 1 87 ? -8.273 6.136 16.299 1.00 96.31 87 ASP A C 1
ATOM 643 O O . ASP A 1 87 ? -7.637 5.236 15.741 1.00 96.31 87 ASP A O 1
ATOM 647 N N . PRO A 1 88 ? -8.932 7.064 15.583 1.00 92.88 88 PRO A N 1
ATOM 648 C CA . PRO A 1 88 ? -8.892 7.118 14.124 1.00 92.88 88 PRO A CA 1
ATOM 649 C C . PRO A 1 88 ? -7.475 7.229 13.542 1.00 92.88 88 PRO A C 1
ATOM 651 O O . PRO A 1 88 ? -7.240 6.780 12.420 1.00 92.88 88 PRO A O 1
ATOM 654 N N . ASP A 1 89 ? -6.511 7.789 14.285 1.00 96.19 89 ASP A N 1
ATOM 655 C CA . ASP A 1 89 ? -5.115 7.870 13.846 1.00 96.19 89 ASP A CA 1
ATOM 656 C C . ASP A 1 89 ? -4.388 6.514 13.884 1.00 96.19 89 ASP A C 1
ATOM 658 O O . ASP A 1 89 ? -3.304 6.395 13.304 1.00 96.19 89 ASP A O 1
ATOM 662 N N . ASN A 1 90 ? -4.980 5.479 14.489 1.00 97.19 90 ASN A N 1
ATOM 663 C CA . ASN A 1 90 ? -4.489 4.103 14.406 1.00 97.19 90 ASN A CA 1
ATOM 664 C C . ASN A 1 90 ? -4.871 3.412 13.088 1.00 97.19 90 ASN A C 1
ATOM 666 O O . ASN A 1 90 ? -4.317 2.352 12.787 1.00 97.19 90 ASN A O 1
ATOM 670 N N . PHE A 1 91 ? -5.761 3.997 12.278 1.00 97.81 91 PHE A N 1
ATOM 671 C CA . PHE A 1 91 ? -6.044 3.509 10.931 1.00 97.81 91 PHE A CA 1
ATOM 672 C C . PHE A 1 91 ? -5.180 4.234 9.897 1.00 97.81 91 PHE A C 1
ATOM 674 O O . PHE A 1 91 ? -5.249 5.456 9.741 1.00 97.81 91 PHE A O 1
ATOM 681 N N . VAL A 1 92 ? -4.366 3.481 9.156 1.00 98.19 92 VAL A N 1
ATOM 682 C CA . VAL A 1 92 ? -3.441 4.047 8.168 1.00 98.19 92 VAL A CA 1
ATOM 683 C C . VAL A 1 92 ? -3.539 3.303 6.845 1.00 98.19 92 VAL A C 1
ATOM 685 O O . VAL A 1 92 ? -3.360 2.090 6.785 1.00 98.19 92 VAL A O 1
ATOM 688 N N . ILE A 1 93 ? -3.723 4.041 5.753 1.00 97.94 93 ILE A N 1
ATOM 689 C CA . ILE A 1 93 ? -3.629 3.510 4.393 1.00 97.94 93 ILE A CA 1
ATOM 690 C C . ILE A 1 93 ? -2.348 4.037 3.744 1.00 97.94 93 ILE A C 1
ATOM 692 O O . ILE A 1 93 ? -2.234 5.223 3.462 1.00 97.94 93 ILE A O 1
ATOM 696 N N . ILE A 1 94 ? -1.380 3.172 3.446 1.00 97.62 94 ILE A N 1
ATOM 697 C CA . ILE A 1 94 ? -0.190 3.540 2.666 1.00 97.62 94 ILE A CA 1
ATOM 698 C C . ILE A 1 94 ? -0.447 3.179 1.201 1.00 97.62 94 ILE A C 1
ATOM 700 O O . ILE A 1 94 ? -0.435 2.004 0.823 1.00 97.62 94 ILE A O 1
ATOM 704 N N . GLY A 1 95 ? -0.681 4.193 0.369 1.00 94.00 95 GLY A N 1
ATOM 705 C CA . GLY A 1 95 ? -1.240 3.999 -0.969 1.00 94.00 95 GLY A CA 1
ATOM 706 C C . GLY A 1 95 ? -1.136 5.229 -1.875 1.00 94.00 95 GLY A C 1
ATOM 707 O O . GLY A 1 95 ? -0.460 6.200 -1.527 1.00 94.00 95 GLY A O 1
ATOM 708 N N . PRO A 1 96 ? -1.782 5.213 -3.053 1.00 89.00 96 PRO A N 1
ATOM 709 C CA . PRO A 1 96 ? -1.938 6.409 -3.876 1.00 89.00 96 PRO A CA 1
ATOM 710 C C . PRO A 1 96 ? -2.811 7.455 -3.164 1.00 89.00 96 PRO A C 1
ATOM 712 O O . PRO A 1 96 ? -3.890 7.130 -2.679 1.00 89.00 96 PRO A O 1
ATOM 715 N N . GLY A 1 97 ? -2.363 8.713 -3.140 1.00 87.75 97 GLY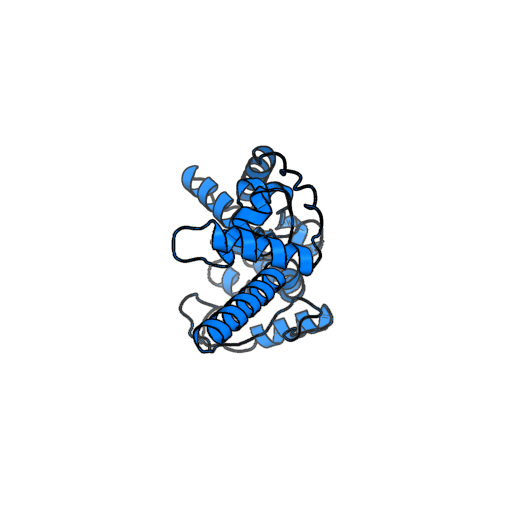 A N 1
ATOM 716 C CA . GLY A 1 97 ? -3.149 9.844 -2.626 1.00 87.75 97 GLY A CA 1
ATOM 717 C C . GLY A 1 97 ? -4.081 10.467 -3.665 1.00 87.75 97 GLY A C 1
ATOM 718 O O . GLY A 1 97 ? -3.882 10.284 -4.870 1.00 87.75 97 GLY A O 1
ATOM 719 N N . HIS A 1 98 ? -5.058 11.242 -3.191 1.00 82.81 98 HIS A N 1
ATOM 720 C CA . HIS A 1 98 ? -5.966 12.076 -3.988 1.00 82.81 98 HIS A CA 1
ATOM 721 C C . HIS A 1 98 ? -6.821 11.300 -5.003 1.00 82.81 98 HIS A C 1
ATOM 723 O O . HIS A 1 98 ? -7.115 11.787 -6.098 1.00 82.81 98 HIS A O 1
ATOM 729 N N . ARG A 1 99 ? -7.191 10.061 -4.666 1.00 79.56 99 ARG A N 1
ATOM 730 C CA . ARG A 1 99 ? -8.022 9.185 -5.516 1.00 79.56 99 ARG A CA 1
ATOM 731 C C . ARG A 1 99 ? -9.380 8.862 -4.904 1.00 79.56 99 ARG A C 1
ATOM 733 O O . ARG A 1 99 ? -10.329 8.645 -5.651 1.00 79.56 99 ARG A O 1
ATOM 740 N N . TYR A 1 100 ? -9.464 8.841 -3.575 1.00 84.31 100 TYR A N 1
ATOM 741 C CA . TYR A 1 100 ? -10.632 8.387 -2.823 1.00 84.31 100 TYR A CA 1
ATOM 742 C C . TYR A 1 100 ? -10.978 9.435 -1.769 1.00 84.31 100 TYR A C 1
ATOM 744 O O . TYR A 1 100 ? -10.405 9.381 -0.683 1.00 84.31 100 TYR A O 1
ATOM 752 N N . PRO A 1 101 ? -11.886 10.383 -2.067 1.00 86.06 101 PRO A N 1
ATOM 753 C CA . PRO A 1 101 ? -12.248 11.448 -1.130 1.00 86.06 101 PRO A CA 1
ATOM 754 C C . PRO A 1 101 ? -12.613 10.923 0.264 1.00 86.06 101 PRO A C 1
ATOM 756 O O . PRO A 1 101 ? -12.131 11.453 1.261 1.00 86.06 101 PRO A O 1
ATOM 759 N N . ASP A 1 102 ? -13.361 9.820 0.321 1.00 87.75 102 ASP A N 1
ATOM 760 C CA . ASP A 1 102 ? -13.844 9.217 1.571 1.00 87.75 102 ASP A CA 1
ATOM 761 C C . ASP A 1 102 ? -12.732 8.567 2.414 1.00 87.75 102 ASP A C 1
ATOM 763 O O . ASP A 1 102 ? -12.904 8.346 3.610 1.00 87.75 102 ASP A O 1
ATOM 767 N N . LEU A 1 103 ? -11.577 8.270 1.809 1.00 91.56 103 LEU A N 1
ATOM 768 C CA . LEU A 1 103 ? -10.431 7.655 2.486 1.00 91.56 103 LEU A CA 1
ATOM 769 C C . LEU A 1 103 ? -9.254 8.610 2.665 1.00 91.56 103 LEU A C 1
ATOM 771 O O . LEU A 1 103 ? -8.285 8.256 3.332 1.00 91.56 103 LEU A O 1
ATOM 775 N N . GLU A 1 104 ? -9.311 9.805 2.078 1.00 90.94 104 GLU A N 1
ATOM 776 C CA . GLU A 1 104 ? -8.163 10.710 1.981 1.00 90.94 104 GLU A CA 1
ATOM 777 C C . GLU A 1 104 ? -7.594 11.065 3.359 1.00 90.94 104 GLU A C 1
ATOM 779 O O . GLU A 1 104 ? -6.380 11.139 3.536 1.00 90.94 104 GLU A O 1
ATOM 784 N N . ASN A 1 105 ? -8.468 11.177 4.361 1.00 93.44 105 ASN A N 1
ATOM 785 C CA . ASN A 1 105 ? -8.081 11.468 5.738 1.00 93.44 105 ASN A CA 1
ATOM 786 C C . ASN A 1 105 ? -7.225 10.373 6.383 1.00 93.44 105 ASN A C 1
ATOM 788 O O . ASN A 1 105 ? -6.509 10.680 7.333 1.00 93.44 105 ASN A O 1
ATOM 792 N N . PHE A 1 106 ? -7.256 9.143 5.863 1.00 95.81 106 PHE A N 1
ATOM 793 C CA . PHE A 1 106 ? -6.502 7.989 6.361 1.00 95.81 106 PHE A CA 1
ATOM 794 C C . PHE A 1 106 ? -5.272 7.661 5.502 1.00 95.81 106 PHE A C 1
ATOM 796 O O . PHE A 1 106 ? -4.463 6.809 5.878 1.00 95.81 106 PHE A O 1
ATOM 803 N N . ILE A 1 107 ? -5.111 8.319 4.348 1.00 96.12 107 ILE A N 1
ATOM 804 C CA . ILE A 1 107 ? -4.056 7.996 3.388 1.00 96.12 107 ILE A CA 1
ATOM 805 C C . ILE A 1 107 ? -2.739 8.696 3.744 1.00 96.12 107 ILE A C 1
ATOM 807 O O . ILE A 1 107 ? -2.643 9.917 3.843 1.00 96.12 107 ILE A O 1
ATOM 811 N N . VAL A 1 108 ? -1.678 7.898 3.835 1.00 97.56 108 VAL A N 1
ATOM 812 C CA . VAL A 1 108 ? -0.282 8.321 3.732 1.00 97.56 108 VAL A CA 1
ATOM 813 C C . VAL A 1 108 ? 0.157 8.120 2.274 1.00 97.56 108 VAL A C 1
ATOM 815 O O . VAL A 1 108 ? 0.382 6.980 1.846 1.00 97.56 108 VAL A O 1
ATOM 818 N N . PRO A 1 109 ? 0.266 9.200 1.479 1.00 94.38 109 PRO A N 1
ATOM 819 C CA . PRO A 1 109 ? 0.442 9.085 0.040 1.00 94.38 109 PRO A CA 1
ATOM 820 C C . PRO A 1 109 ? 1.861 8.650 -0.335 1.00 94.38 109 PRO A C 1
ATOM 822 O O . PRO A 1 109 ? 2.856 9.244 0.084 1.00 94.38 109 PRO A O 1
ATOM 825 N N . VAL A 1 110 ? 1.954 7.660 -1.219 1.00 91.81 110 VAL A N 1
ATOM 826 C CA . VAL A 1 110 ? 3.200 7.236 -1.860 1.00 91.81 110 VAL A CA 1
ATOM 827 C C . VAL A 1 110 ? 3.234 7.776 -3.284 1.00 91.81 110 VAL A C 1
ATOM 829 O O . VAL A 1 110 ? 2.305 7.589 -4.066 1.00 91.81 110 VAL A O 1
ATOM 832 N N . SER A 1 111 ? 4.337 8.427 -3.648 1.00 86.94 111 SER A N 1
ATOM 833 C CA . SER A 1 111 ? 4.553 8.943 -5.004 1.00 86.94 111 SER A CA 1
ATOM 834 C C . SER A 1 111 ? 5.786 8.314 -5.639 1.00 86.94 111 SER A C 1
ATOM 836 O O . SER A 1 111 ? 6.700 7.880 -4.940 1.00 86.94 111 SER A O 1
ATOM 838 N N . ALA A 1 112 ? 5.866 8.321 -6.972 1.00 85.88 112 ALA A N 1
ATOM 839 C CA . ALA A 1 112 ? 7.037 7.820 -7.695 1.00 85.88 112 ALA A CA 1
ATOM 840 C C . ALA A 1 112 ? 8.353 8.514 -7.284 1.00 85.88 112 ALA A C 1
ATOM 842 O O . ALA A 1 112 ? 9.420 7.933 -7.458 1.00 85.88 112 ALA A O 1
ATOM 843 N N . ALA A 1 113 ? 8.284 9.709 -6.683 1.00 87.56 113 ALA A N 1
ATOM 844 C CA . ALA A 1 113 ? 9.445 10.441 -6.185 1.00 87.56 113 ALA A CA 1
ATOM 845 C C . ALA A 1 113 ? 10.215 9.702 -5.078 1.00 87.56 113 ALA A C 1
ATOM 847 O O . ALA A 1 113 ? 11.403 9.944 -4.925 1.00 87.56 113 ALA A O 1
ATOM 848 N N . VAL A 1 114 ? 9.586 8.776 -4.340 1.00 91.12 114 VAL A N 1
ATOM 849 C CA . VAL A 1 114 ? 10.292 7.982 -3.313 1.00 91.12 114 VAL A CA 1
ATOM 850 C C . VAL A 1 114 ? 10.992 6.749 -3.895 1.00 91.12 114 VAL A C 1
ATOM 852 O O . VAL A 1 114 ? 11.789 6.107 -3.214 1.00 91.12 114 VAL A O 1
ATOM 855 N N . GLN A 1 115 ? 10.724 6.401 -5.162 1.00 90.94 115 GLN A N 1
ATOM 856 C CA . GLN A 1 115 ? 11.290 5.216 -5.815 1.00 90.94 115 GLN A CA 1
ATOM 857 C C . GLN A 1 115 ? 12.828 5.189 -5.812 1.00 90.94 115 GLN A C 1
ATOM 859 O O . GLN A 1 115 ? 13.368 4.111 -5.563 1.00 90.94 115 GLN A O 1
ATOM 864 N N . PRO A 1 116 ? 13.557 6.302 -6.027 1.00 89.06 116 PRO A N 1
ATOM 865 C CA . PRO A 1 116 ? 15.016 6.302 -5.943 1.00 89.06 116 PRO A CA 1
ATOM 866 C C . PRO A 1 116 ? 15.542 5.926 -4.552 1.00 89.06 116 PRO A C 1
ATOM 868 O O . PRO A 1 116 ? 16.560 5.246 -4.461 1.00 89.06 116 PRO A O 1
ATOM 871 N N . ALA A 1 117 ? 14.832 6.307 -3.485 1.00 90.38 117 ALA A N 1
ATOM 872 C CA . ALA A 1 117 ? 15.219 6.004 -2.107 1.00 90.38 117 ALA A CA 1
ATOM 873 C C . ALA A 1 117 ? 14.954 4.538 -1.726 1.00 90.38 117 ALA A C 1
ATOM 875 O O . ALA A 1 117 ? 15.742 3.920 -1.013 1.00 90.38 117 ALA A O 1
ATOM 876 N N . VAL A 1 118 ? 13.854 3.958 -2.219 1.00 91.62 118 VAL A N 1
ATOM 877 C CA . VAL A 1 118 ? 13.436 2.589 -1.850 1.00 91.62 118 VAL A CA 1
ATOM 878 C C . VAL A 1 118 ? 13.756 1.530 -2.912 1.00 91.62 118 VAL A C 1
ATOM 880 O O . VAL A 1 118 ? 13.513 0.339 -2.702 1.00 91.62 118 VAL A O 1
ATOM 883 N N . GLY A 1 119 ? 14.287 1.946 -4.062 1.00 86.81 119 GLY A N 1
ATOM 884 C CA . GLY A 1 119 ? 14.660 1.097 -5.190 1.00 86.81 119 GLY A CA 1
ATOM 885 C C . GLY A 1 119 ? 13.479 0.428 -5.903 1.00 86.81 119 GLY A C 1
ATOM 886 O O . GLY A 1 119 ? 12.319 0.759 -5.669 1.00 86.81 119 GLY A O 1
ATOM 887 N N . GLY A 1 120 ? 13.804 -0.528 -6.787 1.00 84.19 120 GLY A N 1
ATOM 888 C CA . GLY A 1 120 ? 12.909 -1.485 -7.471 1.00 84.19 120 GLY A CA 1
ATOM 889 C C . GLY A 1 120 ? 11.800 -0.912 -8.376 1.00 84.19 120 GLY A C 1
ATOM 890 O O . GLY A 1 120 ? 11.835 0.254 -8.753 1.00 84.19 120 GLY A O 1
ATOM 891 N N . SER A 1 121 ? 10.834 -1.744 -8.795 1.00 81.62 121 SER A N 1
ATOM 892 C CA . SER A 1 121 ? 9.783 -1.359 -9.762 1.00 81.62 121 SER A CA 1
ATOM 893 C C . SER A 1 121 ? 8.613 -0.596 -9.129 1.00 81.62 121 SER A C 1
ATOM 895 O O . SER A 1 121 ? 8.316 -0.784 -7.951 1.00 81.62 121 SER A O 1
ATOM 897 N N . LEU A 1 122 ? 7.890 0.212 -9.914 1.00 80.50 122 LEU A N 1
ATOM 898 C CA . LEU A 1 122 ? 6.714 0.947 -9.420 1.00 80.50 122 LEU A CA 1
ATOM 899 C C . LEU A 1 122 ? 5.598 0.025 -8.896 1.00 80.50 122 LEU A C 1
ATOM 901 O 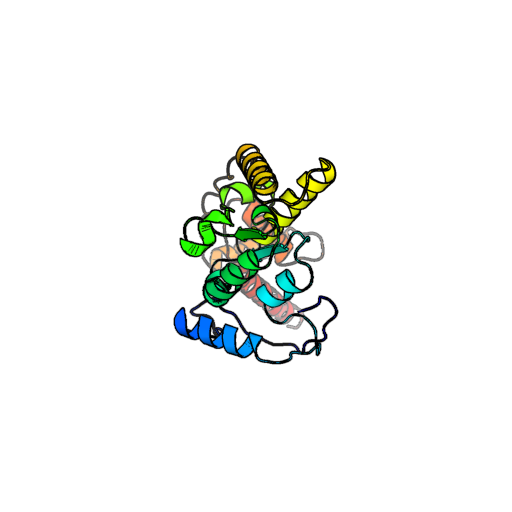O . LEU A 1 122 ? 4.874 0.405 -7.982 1.00 80.50 122 LEU A O 1
ATOM 905 N N . LEU A 1 123 ? 5.507 -1.208 -9.409 1.00 78.69 123 LEU A N 1
ATOM 906 C CA . LEU A 1 123 ? 4.502 -2.189 -8.987 1.00 78.69 123 LEU A CA 1
ATOM 907 C C . LEU A 1 123 ? 4.581 -2.509 -7.485 1.00 78.69 123 LEU A C 1
ATOM 909 O O . LEU A 1 123 ? 3.560 -2.638 -6.822 1.00 78.69 123 LEU A O 1
ATOM 913 N N . SER A 1 124 ? 5.794 -2.597 -6.939 1.00 86.25 124 SER A N 1
ATOM 914 C CA . SER A 1 124 ? 6.042 -2.884 -5.517 1.00 86.25 124 SER A CA 1
ATOM 915 C C . SER A 1 124 ? 6.422 -1.638 -4.711 1.00 86.25 124 SER A C 1
ATOM 917 O O . SER A 1 124 ? 6.934 -1.753 -3.598 1.00 86.25 124 SER A O 1
ATOM 919 N N . LEU A 1 125 ? 6.186 -0.440 -5.260 1.00 90.81 125 LEU A N 1
ATOM 920 C CA . LEU A 1 125 ? 6.586 0.816 -4.631 1.00 90.81 125 LEU A CA 1
ATOM 921 C C . LEU A 1 125 ? 5.922 1.017 -3.266 1.00 90.81 125 LEU A C 1
ATOM 923 O O . LEU A 1 125 ? 6.631 1.275 -2.301 1.00 90.81 125 LEU A O 1
ATOM 927 N N . HIS A 1 126 ? 4.599 0.845 -3.174 1.00 92.44 126 HIS A N 1
ATOM 928 C CA . HIS A 1 126 ? 3.843 1.033 -1.929 1.00 92.44 126 HIS A CA 1
ATOM 929 C C . HIS A 1 126 ? 4.355 0.125 -0.805 1.00 92.44 126 HIS A C 1
ATOM 931 O O . HIS A 1 126 ? 4.676 0.610 0.274 1.00 92.44 126 HIS A O 1
ATOM 937 N N . ALA A 1 127 ? 4.538 -1.170 -1.089 1.00 94.31 127 ALA A N 1
ATOM 938 C CA . ALA A 1 127 ? 5.070 -2.138 -0.129 1.00 94.31 127 ALA A CA 1
ATOM 939 C C . ALA A 1 127 ? 6.483 -1.775 0.352 1.00 94.31 127 ALA A C 1
ATOM 941 O O . ALA A 1 127 ? 6.776 -1.841 1.545 1.00 94.31 127 ALA A O 1
ATOM 942 N N . ARG A 1 128 ? 7.368 -1.349 -0.560 1.00 95.56 128 ARG A N 1
ATOM 943 C CA . ARG A 1 128 ? 8.730 -0.946 -0.180 1.00 95.56 128 ARG A CA 1
ATOM 944 C C . ARG A 1 128 ? 8.766 0.367 0.595 1.00 95.56 128 ARG A C 1
ATOM 946 O O . ARG A 1 128 ? 9.540 0.463 1.542 1.00 95.56 128 ARG A O 1
ATOM 953 N N . ALA A 1 129 ? 7.950 1.344 0.210 1.00 96.69 129 ALA A N 1
ATOM 954 C CA . ALA A 1 129 ? 7.826 2.611 0.922 1.00 96.69 129 ALA A CA 1
ATOM 955 C C . ALA A 1 129 ? 7.272 2.392 2.336 1.00 96.69 129 ALA A C 1
ATOM 957 O O . ALA A 1 129 ? 7.859 2.886 3.295 1.00 96.69 129 ALA A O 1
ATOM 958 N N . ALA A 1 130 ? 6.226 1.570 2.475 1.00 97.94 130 ALA A N 1
ATOM 959 C CA . ALA A 1 130 ? 5.683 1.167 3.768 1.00 97.94 130 ALA A CA 1
ATOM 960 C C . ALA A 1 130 ? 6.749 0.501 4.641 1.00 97.94 130 ALA A C 1
ATOM 962 O O . ALA A 1 130 ? 6.996 0.961 5.750 1.00 97.94 130 ALA A O 1
ATOM 963 N N . ARG A 1 131 ? 7.451 -0.518 4.122 1.00 97.75 131 ARG A N 1
ATOM 964 C CA . ARG A 1 131 ? 8.541 -1.181 4.856 1.00 97.75 131 ARG A CA 1
ATOM 965 C C . ARG A 1 131 ? 9.580 -0.175 5.355 1.00 97.75 131 ARG A C 1
ATOM 967 O O . ARG A 1 131 ? 9.953 -0.219 6.521 1.00 97.75 131 ARG A O 1
ATOM 974 N N . HIS A 1 132 ? 10.023 0.735 4.488 1.00 97.69 132 HIS A N 1
ATOM 975 C CA . HIS A 1 132 ? 11.034 1.728 4.841 1.00 97.69 132 HIS A CA 1
ATOM 976 C C . HIS A 1 132 ? 10.554 2.660 5.964 1.00 97.69 132 HIS A C 1
ATOM 978 O O . HIS A 1 132 ? 11.259 2.851 6.951 1.00 97.69 132 HIS A O 1
ATOM 984 N N . VAL A 1 133 ? 9.334 3.190 5.854 1.00 98.06 133 VAL A N 1
ATOM 985 C CA . VAL A 1 133 ? 8.760 4.104 6.852 1.00 98.06 133 VAL A CA 1
ATOM 986 C C . VAL A 1 133 ? 8.467 3.399 8.183 1.00 98.06 133 VAL A C 1
ATOM 988 O O . VAL A 1 133 ? 8.729 3.968 9.240 1.00 98.06 133 VAL A O 1
ATOM 991 N N . LEU A 1 134 ? 8.013 2.142 8.161 1.00 98.25 134 LEU A N 1
ATOM 992 C CA . LEU A 1 134 ? 7.826 1.335 9.374 1.00 98.25 134 LEU A CA 1
ATOM 993 C C . LEU A 1 134 ? 9.161 1.033 10.070 1.00 98.25 134 LEU A C 1
ATOM 995 O O . LEU A 1 134 ? 9.261 1.115 11.295 1.00 98.25 134 LEU A O 1
ATOM 999 N N . GLU A 1 135 ? 10.213 0.738 9.303 1.00 98.25 135 GLU A N 1
ATOM 1000 C CA . GLU A 1 135 ? 11.568 0.571 9.838 1.00 98.25 135 GLU A CA 1
ATOM 1001 C C . GLU A 1 135 ? 12.106 1.877 10.447 1.00 98.25 135 GLU A C 1
ATOM 1003 O O . GLU A 1 135 ? 12.731 1.833 11.508 1.00 98.25 135 GLU A O 1
ATOM 1008 N N . MET A 1 136 ? 11.849 3.034 9.823 1.00 97.75 136 MET A N 1
ATOM 1009 C CA . MET A 1 136 ? 12.194 4.348 10.386 1.00 97.75 136 MET A CA 1
ATOM 1010 C C . MET A 1 136 ? 11.464 4.597 11.707 1.00 97.75 136 MET A C 1
ATOM 1012 O O . MET A 1 136 ? 12.114 4.918 12.701 1.00 97.75 136 MET A O 1
ATOM 1016 N N . ALA A 1 137 ? 10.143 4.397 11.744 1.00 98.31 137 ALA A N 1
ATOM 1017 C CA . ALA A 1 137 ? 9.335 4.570 12.950 1.00 98.31 137 ALA A CA 1
ATOM 1018 C C . ALA A 1 137 ? 9.846 3.682 14.092 1.00 98.31 137 ALA A C 1
ATOM 1020 O O . ALA A 1 137 ? 10.084 4.173 15.195 1.00 98.31 137 ALA A O 1
ATOM 1021 N N . ARG A 1 138 ? 10.131 2.404 13.805 1.00 97.94 138 ARG A N 1
ATOM 1022 C CA . ARG A 1 138 ? 10.691 1.464 14.784 1.00 97.94 138 ARG A CA 1
ATOM 1023 C C . ARG A 1 138 ? 12.053 1.916 15.313 1.00 97.94 138 ARG A C 1
ATOM 1025 O O . ARG A 1 138 ? 12.267 1.896 16.521 1.00 97.94 138 ARG A O 1
ATOM 1032 N N . LYS A 1 139 ? 12.973 2.331 14.435 1.00 97.94 139 LYS A N 1
ATOM 1033 C CA . LYS A 1 139 ? 14.307 2.825 14.834 1.00 97.94 139 LYS A CA 1
ATOM 1034 C C . LYS A 1 139 ? 14.221 4.080 15.699 1.00 97.94 139 LYS A C 1
ATOM 1036 O O . LYS A 1 139 ? 14.998 4.224 16.634 1.00 97.94 139 LYS A O 1
ATOM 1041 N N . GLN A 1 140 ? 13.275 4.963 15.388 1.00 97.81 140 GLN A N 1
ATOM 1042 C CA . GLN A 1 140 ? 13.032 6.200 16.127 1.00 97.81 140 GLN A CA 1
ATOM 1043 C C . GLN A 1 140 ? 12.118 6.002 17.351 1.00 97.81 140 GLN A C 1
ATOM 1045 O O . GLN A 1 140 ? 11.810 6.983 18.020 1.00 97.81 140 GLN A O 1
ATOM 1050 N N . GLN A 1 141 ? 11.677 4.768 17.638 1.00 97.69 141 GLN A N 1
ATOM 1051 C CA . GLN A 1 141 ? 10.734 4.437 18.719 1.00 97.69 141 GLN A CA 1
ATOM 1052 C C . GLN A 1 141 ? 9.439 5.269 18.670 1.00 97.69 141 GLN A C 1
ATOM 1054 O O . GLN A 1 141 ? 8.878 5.643 19.698 1.00 97.69 141 GLN A O 1
ATOM 1059 N N . LYS A 1 142 ? 8.963 5.576 17.460 1.00 97.69 142 LYS A N 1
ATOM 1060 C CA . LYS A 1 142 ? 7.728 6.331 17.233 1.00 97.69 142 LYS A CA 1
ATOM 1061 C C . LYS A 1 142 ? 6.532 5.386 17.043 1.00 97.69 142 LYS A C 1
ATOM 1063 O O . LYS A 1 142 ? 6.710 4.303 16.479 1.00 97.69 142 LYS A O 1
ATOM 1068 N N . PRO A 1 143 ? 5.319 5.787 17.467 1.00 97.19 143 PRO A N 1
ATOM 1069 C CA . PRO A 1 143 ? 4.125 4.962 17.315 1.00 97.19 143 PRO A CA 1
ATOM 1070 C C . PRO A 1 143 ? 3.709 4.844 15.842 1.00 97.19 143 PRO A C 1
ATOM 1072 O O . PRO A 1 143 ? 3.999 5.716 15.025 1.00 97.19 143 PRO A O 1
ATOM 1075 N N . PHE A 1 144 ? 2.987 3.781 15.489 1.00 97.62 144 PHE A N 1
ATOM 1076 C CA . PHE A 1 144 ? 2.504 3.568 14.119 1.00 97.62 144 PHE A CA 1
ATOM 1077 C C . PHE A 1 144 ? 1.169 4.269 13.849 1.00 97.62 144 PHE A C 1
ATOM 1079 O O . PHE A 1 144 ? 0.236 3.671 13.326 1.00 97.62 144 PHE A O 1
ATOM 1086 N N . THR A 1 145 ? 1.098 5.550 14.200 1.00 97.81 145 THR A N 1
ATOM 1087 C CA . THR A 1 145 ? -0.069 6.391 13.931 1.00 97.81 145 THR A CA 1
ATOM 1088 C C . THR A 1 145 ? 0.059 7.098 12.591 1.00 97.81 145 THR A C 1
ATOM 1090 O O . THR A 1 145 ? 1.161 7.381 12.104 1.00 97.81 145 THR A O 1
ATOM 1093 N N . ARG A 1 146 ? -1.076 7.452 11.999 1.00 97.50 146 ARG A N 1
ATOM 1094 C CA . ARG A 1 146 ? -1.153 8.154 10.722 1.00 97.50 146 ARG A CA 1
ATOM 1095 C C . ARG A 1 146 ? -0.320 9.446 10.684 1.00 97.50 146 ARG A C 1
ATOM 1097 O O . ARG A 1 146 ? 0.480 9.559 9.752 1.00 97.50 146 ARG A O 1
ATOM 1104 N N . PRO A 1 147 ? -0.398 10.391 11.650 1.00 98.00 147 PRO A N 1
ATOM 1105 C CA . PRO A 1 147 ? 0.428 11.603 11.609 1.00 98.00 147 PRO A CA 1
ATOM 1106 C C . PRO A 1 147 ? 1.927 11.292 11.622 1.00 98.00 147 PRO A C 1
ATOM 1108 O O . PRO A 1 147 ? 2.711 11.928 10.915 1.00 98.00 147 PRO A O 1
ATOM 1111 N N . THR A 1 148 ? 2.321 10.270 12.384 1.00 98.50 148 THR A N 1
ATOM 1112 C CA . THR A 1 148 ? 3.716 9.839 12.482 1.00 98.50 148 THR A CA 1
ATOM 1113 C C . THR A 1 148 ? 4.211 9.279 11.154 1.00 98.50 148 THR A C 1
ATOM 1115 O O . THR A 1 148 ? 5.240 9.716 10.636 1.00 98.50 148 THR A O 1
ATOM 1118 N N . LEU A 1 149 ? 3.478 8.323 10.577 1.00 98.50 149 LEU A N 1
ATOM 1119 C CA . LEU A 1 149 ? 3.876 7.679 9.327 1.00 98.50 149 LEU A CA 1
ATOM 1120 C C . LEU A 1 149 ? 3.809 8.659 8.146 1.00 98.50 149 LEU A C 1
ATOM 1122 O O . LEU A 1 149 ? 4.661 8.595 7.259 1.00 98.50 149 LEU A O 1
ATOM 1126 N N . ALA A 1 150 ? 2.880 9.620 8.162 1.00 98.12 150 ALA A N 1
ATOM 1127 C CA . ALA A 1 150 ? 2.831 10.712 7.191 1.00 98.12 150 ALA A CA 1
ATOM 1128 C C . ALA A 1 150 ? 4.087 11.596 7.250 1.00 98.12 150 ALA A C 1
ATOM 1130 O O . ALA A 1 150 ? 4.686 11.883 6.210 1.00 98.12 150 ALA A O 1
ATOM 1131 N N . ALA A 1 151 ? 4.521 11.989 8.452 1.00 98.25 151 ALA A N 1
ATOM 1132 C CA . ALA A 1 151 ? 5.730 12.789 8.636 1.00 98.25 151 ALA A CA 1
ATOM 1133 C C . ALA A 1 151 ? 6.987 12.049 8.149 1.00 98.25 151 ALA A C 1
ATOM 1135 O O . ALA A 1 151 ? 7.806 12.626 7.437 1.00 98.25 151 ALA A O 1
ATOM 1136 N N . LEU A 1 152 ? 7.106 10.755 8.456 1.00 98.31 152 LEU A N 1
ATOM 1137 C CA . LEU A 1 152 ? 8.231 9.926 8.013 1.00 98.31 152 LEU A CA 1
ATOM 1138 C C . LEU A 1 152 ? 8.215 9.666 6.499 1.00 98.31 152 LEU A C 1
ATOM 1140 O O . LEU A 1 152 ? 9.265 9.659 5.862 1.00 98.31 152 LEU A O 1
ATOM 1144 N N . MET A 1 153 ? 7.038 9.492 5.889 1.00 98.12 153 MET A N 1
ATOM 1145 C CA . MET A 1 153 ? 6.914 9.387 4.430 1.00 98.12 153 MET A CA 1
ATOM 1146 C C . MET A 1 153 ? 7.328 10.690 3.738 1.00 98.12 153 MET A C 1
ATOM 1148 O O . MET A 1 153 ? 7.974 10.664 2.688 1.00 98.12 153 MET A O 1
ATOM 1152 N N . LYS A 1 154 ? 6.979 11.837 4.331 1.00 96.81 154 LYS A N 1
ATOM 1153 C CA . LYS A 1 154 ? 7.419 13.151 3.859 1.00 96.81 154 LYS A CA 1
ATOM 1154 C C . LYS A 1 154 ? 8.941 13.294 3.963 1.00 96.81 154 LYS A C 1
ATOM 1156 O O . LYS A 1 154 ? 9.564 13.644 2.967 1.00 96.81 154 LYS A O 1
ATOM 1161 N N . GLU A 1 155 ? 9.533 12.930 5.098 1.00 96.50 155 GLU A N 1
ATOM 1162 C CA . GLU A 1 155 ? 10.991 12.909 5.299 1.00 96.50 155 GLU A CA 1
ATOM 1163 C C . GLU A 1 155 ? 11.698 12.008 4.267 1.00 96.50 155 GLU A C 1
ATOM 1165 O O . GLU A 1 155 ? 12.677 12.412 3.637 1.00 96.50 155 GLU A O 1
ATOM 1170 N N . LEU A 1 156 ? 11.164 10.808 4.015 1.00 95.75 156 LEU A N 1
ATOM 1171 C CA . LEU A 1 156 ? 11.673 9.894 2.987 1.00 95.75 156 LEU A CA 1
ATOM 1172 C C . LEU A 1 156 ? 11.615 10.515 1.586 1.00 95.75 156 LEU A C 1
ATOM 1174 O O . LEU A 1 156 ? 12.531 10.346 0.785 1.00 95.75 156 LEU A O 1
ATOM 1178 N N . ARG A 1 157 ? 10.533 11.226 1.267 1.00 93.75 157 ARG A N 1
ATOM 1179 C CA . ARG A 1 157 ? 10.383 11.905 -0.023 1.00 93.75 157 ARG A CA 1
ATOM 1180 C C . ARG A 1 157 ? 11.365 13.061 -0.178 1.00 93.75 157 ARG A C 1
ATOM 1182 O O . ARG A 1 157 ? 11.911 13.229 -1.261 1.00 93.75 157 ARG A O 1
ATOM 1189 N N . GLU A 1 158 ? 11.558 13.857 0.866 1.00 92.75 158 GLU A N 1
ATOM 1190 C CA . GLU A 1 158 ? 12.454 15.019 0.854 1.00 92.75 158 GLU A CA 1
ATOM 1191 C C . GLU A 1 158 ? 13.930 14.607 0.808 1.00 92.75 158 GLU A C 1
ATOM 1193 O O . GLU A 1 158 ? 14.735 15.273 0.164 1.00 92.75 158 GLU A O 1
ATOM 1198 N N . SER A 1 159 ? 14.271 13.476 1.427 1.00 89.44 159 SER A N 1
ATOM 1199 C CA . SER A 1 159 ? 15.613 12.881 1.378 1.00 89.44 159 SER A CA 1
ATOM 1200 C C . SER A 1 159 ? 15.860 12.006 0.145 1.00 89.44 159 SER A C 1
ATOM 1202 O O . SER A 1 159 ? 16.990 11.554 -0.068 1.00 89.44 159 SER A O 1
ATOM 1204 N N . ALA A 1 160 ? 14.836 11.750 -0.678 1.00 87.75 160 ALA A N 1
ATOM 1205 C CA . ALA A 1 160 ? 14.990 10.918 -1.857 1.00 87.75 160 ALA A CA 1
ATOM 1206 C C . ALA A 1 160 ? 15.950 11.585 -2.854 1.00 87.75 160 ALA A C 1
ATOM 1208 O O . ALA A 1 160 ? 15.758 12.753 -3.206 1.00 87.75 160 ALA A O 1
ATOM 1209 N N . PRO A 1 161 ? 16.959 10.852 -3.364 1.00 82.62 161 PRO A N 1
ATOM 1210 C CA . PRO A 1 161 ? 17.799 11.363 -4.433 1.00 82.62 161 PRO A CA 1
ATOM 1211 C C . PRO A 1 161 ? 16.933 11.816 -5.612 1.00 82.62 161 PRO A C 1
ATOM 1213 O O . PRO A 1 161 ? 15.910 11.171 -5.887 1.00 82.62 161 PRO A O 1
ATOM 1216 N N . PRO A 1 162 ? 17.336 12.871 -6.347 1.00 74.75 162 PRO A N 1
ATOM 1217 C CA . PRO A 1 162 ? 16.643 13.244 -7.567 1.00 74.75 162 PRO A CA 1
ATOM 1218 C C . PRO A 1 162 ? 16.520 12.004 -8.443 1.00 74.75 162 PRO A C 1
ATOM 1220 O O . PRO A 1 162 ? 17.481 11.242 -8.602 1.00 74.75 162 PRO A O 1
ATOM 1223 N N . ALA A 1 163 ? 15.315 11.778 -8.9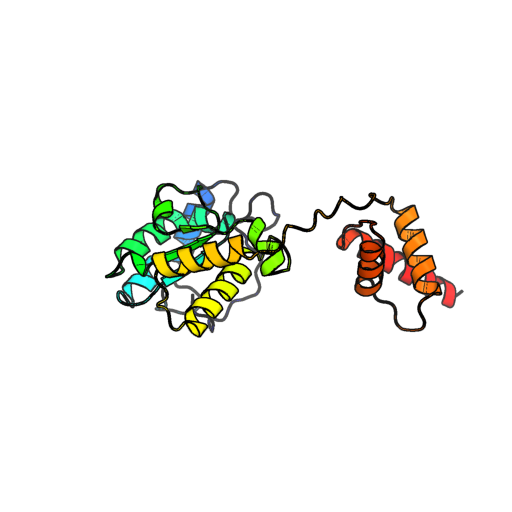69 1.00 62.69 163 ALA A N 1
ATOM 1224 C CA . ALA A 1 163 ? 15.089 10.674 -9.877 1.00 62.69 163 ALA A CA 1
ATOM 1225 C C . ALA A 1 163 ? 16.134 10.786 -10.982 1.00 62.69 163 ALA A C 1
ATOM 1227 O O . ALA A 1 163 ? 16.161 11.778 -11.712 1.00 62.69 163 ALA A O 1
ATOM 1228 N N . ILE A 1 164 ? 17.025 9.793 -11.069 1.00 56.97 164 ILE A N 1
ATOM 1229 C CA . ILE A 1 164 ? 17.939 9.696 -12.196 1.00 56.97 164 ILE A CA 1
ATOM 1230 C C . ILE A 1 164 ? 17.010 9.606 -13.394 1.00 56.97 164 ILE A C 1
ATOM 1232 O O . ILE A 1 164 ? 16.335 8.586 -13.571 1.00 56.97 164 ILE A O 1
ATOM 1236 N N . SER A 1 165 ? 16.922 10.699 -14.155 1.00 44.88 165 SER A N 1
ATOM 1237 C CA . SER A 1 165 ? 16.267 10.713 -15.447 1.00 44.88 165 SER A CA 1
ATOM 1238 C C . SER A 1 165 ? 16.998 9.662 -16.258 1.00 44.88 165 SER A C 1
ATOM 1240 O O . SER A 1 165 ? 18.089 9.883 -16.780 1.00 44.88 165 SER A O 1
ATOM 1242 N N . ARG A 1 166 ? 16.452 8.446 -16.268 1.00 51.06 166 ARG A N 1
ATOM 1243 C CA . ARG A 1 166 ? 16.837 7.458 -17.249 1.00 51.06 166 ARG A CA 1
ATOM 1244 C C . ARG A 1 166 ? 16.262 8.018 -18.529 1.00 51.06 166 ARG A C 1
ATOM 1246 O O . ARG A 1 166 ? 15.099 7.758 -18.831 1.00 51.06 166 ARG A O 1
ATOM 1253 N N . THR A 1 167 ? 17.059 8.814 -19.241 1.00 47.00 167 THR A N 1
ATOM 1254 C CA . THR A 1 167 ? 16.823 9.079 -20.654 1.00 47.00 167 THR A CA 1
ATOM 1255 C C . THR A 1 167 ? 16.471 7.724 -21.253 1.00 47.00 167 THR A C 1
ATOM 1257 O O . THR A 1 167 ? 17.239 6.778 -21.027 1.00 47.00 167 THR A O 1
ATOM 1260 N N . PRO A 1 168 ? 15.294 7.554 -21.883 1.00 49.84 168 PRO A N 1
ATOM 1261 C CA . PRO A 1 168 ? 14.961 6.296 -22.521 1.00 49.84 168 PRO A CA 1
ATOM 1262 C C . PRO A 1 168 ? 16.131 5.955 -23.433 1.00 49.84 168 PRO A C 1
ATOM 1264 O O . PRO A 1 168 ? 16.401 6.684 -24.386 1.00 49.84 168 PRO A O 1
ATOM 1267 N N . GLY A 1 169 ? 16.900 4.926 -23.068 1.00 56.09 169 GLY A N 1
ATOM 1268 C CA . GLY A 1 169 ? 18.035 4.527 -23.883 1.00 56.09 169 GLY A CA 1
ATOM 1269 C C . GLY A 1 169 ? 17.525 4.251 -25.286 1.00 56.09 169 GLY A C 1
ATOM 1270 O O . GLY A 1 169 ? 16.404 3.744 -25.403 1.00 56.09 169 GLY A O 1
ATOM 1271 N N . ALA A 1 170 ? 18.296 4.597 -26.319 1.00 59.03 170 ALA A N 1
ATOM 1272 C CA . ALA A 1 170 ? 17.877 4.409 -27.707 1.00 59.03 170 ALA A CA 1
ATOM 1273 C C . ALA A 1 170 ? 17.222 3.026 -27.867 1.00 59.03 170 ALA A C 1
ATOM 1275 O O . ALA A 1 170 ? 17.798 2.010 -27.454 1.00 59.03 170 ALA A O 1
ATOM 1276 N N . ARG A 1 171 ? 15.967 3.013 -28.339 1.00 64.06 171 ARG A N 1
ATOM 1277 C CA . ARG A 1 171 ? 15.240 1.769 -28.597 1.00 64.06 171 ARG A CA 1
ATOM 1278 C C . ARG A 1 171 ? 15.993 1.047 -29.697 1.00 64.06 171 ARG A C 1
ATOM 1280 O O . ARG A 1 171 ? 16.082 1.560 -30.803 1.00 64.06 171 ARG A O 1
ATOM 1287 N N . LEU A 1 172 ? 16.512 -0.124 -29.370 1.00 74.88 172 LEU A N 1
ATOM 1288 C CA . LEU A 1 172 ? 17.146 -0.986 -30.353 1.00 74.88 172 LEU A CA 1
ATOM 1289 C C . LEU A 1 172 ? 16.065 -1.738 -31.129 1.00 74.88 172 LEU A C 1
ATOM 1291 O O . LEU A 1 172 ? 15.036 -2.113 -30.554 1.00 74.88 172 LEU A O 1
ATOM 1295 N N . SER A 1 173 ? 16.314 -1.981 -32.406 1.00 81.00 173 SER A N 1
ATOM 1296 C CA . SER A 1 173 ? 15.673 -3.021 -33.211 1.00 81.00 173 SER A CA 1
ATOM 1297 C C . SER A 1 173 ? 16.071 -4.417 -32.714 1.00 81.00 173 SER A C 1
ATOM 1299 O O . SER A 1 173 ? 16.968 -4.568 -31.880 1.00 81.00 173 SER A O 1
ATOM 1301 N N . ASP A 1 174 ? 15.391 -5.458 -33.186 1.00 78.69 174 ASP A N 1
ATOM 1302 C CA . ASP A 1 174 ? 15.762 -6.830 -32.827 1.00 78.69 174 ASP A CA 1
ATOM 1303 C C . ASP A 1 174 ? 17.132 -7.217 -33.389 1.00 78.69 174 ASP A C 1
ATOM 1305 O O . ASP A 1 174 ? 17.902 -7.844 -32.666 1.00 78.69 174 ASP A O 1
ATOM 1309 N N . ASP A 1 175 ? 17.488 -6.753 -34.589 1.00 80.50 175 ASP A N 1
ATOM 1310 C CA . ASP A 1 175 ? 18.804 -6.991 -35.198 1.00 80.50 175 ASP A CA 1
ATOM 1311 C C . ASP A 1 175 ? 19.939 -6.389 -34.362 1.00 80.50 175 ASP A C 1
ATOM 1313 O O . ASP A 1 175 ? 20.957 -7.035 -34.109 1.00 80.50 175 ASP A O 1
ATOM 1317 N N . GLU A 1 176 ? 19.744 -5.175 -33.843 1.00 81.88 176 GLU A N 1
ATOM 1318 C CA . GLU A 1 176 ? 20.719 -4.530 -32.963 1.00 81.88 176 GLU A CA 1
ATOM 1319 C C . GLU A 1 176 ? 20.842 -5.237 -31.605 1.00 81.88 176 GLU A C 1
ATOM 1321 O O . GLU A 1 176 ? 21.934 -5.310 -31.034 1.00 81.88 176 GLU A O 1
ATOM 1326 N N . VAL A 1 177 ? 19.740 -5.785 -31.074 1.00 85.50 177 VAL A N 1
ATOM 1327 C CA . VAL A 1 177 ? 19.775 -6.597 -29.846 1.00 85.50 177 VAL A CA 1
ATOM 1328 C C . VAL A 1 177 ? 20.454 -7.945 -30.105 1.00 85.50 177 VAL A C 1
ATOM 1330 O O . VAL A 1 177 ? 21.251 -8.379 -29.274 1.00 85.50 177 VAL A O 1
ATOM 1333 N N . PHE A 1 178 ? 20.204 -8.578 -31.253 1.00 84.06 178 PHE A N 1
ATOM 1334 C CA . PHE A 1 178 ? 20.872 -9.806 -31.691 1.00 84.06 178 PHE A CA 1
ATOM 1335 C C . PHE A 1 178 ? 22.383 -9.615 -31.804 1.00 84.06 178 PHE A C 1
ATOM 1337 O O . PHE A 1 178 ? 23.146 -10.382 -31.211 1.00 84.06 178 PHE A O 1
ATOM 1344 N N . ALA A 1 179 ? 22.809 -8.569 -32.519 1.00 85.44 179 ALA A N 1
ATOM 1345 C CA . ALA A 1 179 ? 24.215 -8.226 -32.684 1.00 85.44 179 ALA A CA 1
ATOM 1346 C C . ALA A 1 179 ? 24.880 -7.988 -31.323 1.00 85.44 179 ALA A C 1
ATOM 1348 O O . ALA A 1 179 ? 25.923 -8.572 -31.034 1.00 85.44 179 ALA A O 1
ATOM 1349 N N . PHE A 1 180 ? 24.229 -7.216 -30.444 1.00 90.12 180 PHE A N 1
ATOM 1350 C CA . PHE A 1 180 ? 24.733 -6.992 -29.093 1.00 90.12 180 PHE A CA 1
ATOM 1351 C C . PHE A 1 180 ? 24.894 -8.294 -28.302 1.00 90.12 180 PHE A C 1
ATOM 1353 O O . PHE A 1 180 ? 25.932 -8.484 -27.672 1.00 90.12 180 PHE A O 1
ATOM 1360 N N . ILE A 1 181 ? 23.884 -9.174 -28.298 1.00 89.06 181 ILE A N 1
ATOM 1361 C CA . ILE A 1 181 ? 23.943 -10.424 -27.529 1.00 89.06 181 ILE A CA 1
ATOM 1362 C C . ILE A 1 181 ? 25.090 -11.301 -28.038 1.00 89.06 181 ILE A C 1
ATOM 1364 O O . ILE A 1 181 ? 25.867 -11.780 -27.217 1.00 89.06 181 ILE A O 1
ATOM 1368 N N . ARG A 1 182 ? 25.249 -11.452 -29.360 1.00 86.62 182 ARG A N 1
ATOM 1369 C CA . ARG A 1 182 ? 26.340 -12.249 -29.944 1.00 86.62 182 ARG A CA 1
ATOM 1370 C C . ARG A 1 182 ? 27.718 -11.700 -29.591 1.00 86.62 182 ARG A C 1
ATOM 1372 O O . ARG A 1 182 ? 28.568 -12.456 -29.132 1.00 86.62 182 ARG A O 1
ATOM 1379 N N . THR A 1 183 ? 27.928 -10.392 -29.742 1.00 86.25 183 THR A N 1
ATOM 1380 C CA . THR A 1 183 ? 29.192 -9.752 -29.354 1.00 86.25 183 THR A CA 1
ATOM 1381 C C . THR A 1 183 ? 29.460 -9.928 -27.862 1.00 86.25 183 THR A C 1
ATOM 1383 O O . THR A 1 183 ? 30.542 -10.353 -27.473 1.00 86.25 183 THR A O 1
ATOM 1386 N N . ALA A 1 184 ? 28.459 -9.675 -27.017 1.00 87.06 184 ALA A N 1
ATOM 1387 C CA . ALA A 1 184 ? 28.630 -9.759 -25.575 1.00 87.06 184 ALA A CA 1
ATOM 1388 C C . ALA A 1 184 ? 28.844 -11.197 -25.079 1.00 87.06 184 ALA A C 1
ATOM 1390 O O . ALA A 1 184 ? 29.514 -11.378 -24.072 1.00 87.06 184 ALA A O 1
ATOM 1391 N N . MET A 1 185 ? 28.302 -12.204 -25.770 1.00 85.62 185 MET A N 1
ATOM 1392 C CA . MET A 1 185 ? 28.579 -13.617 -25.500 1.00 85.62 185 MET A CA 1
ATOM 1393 C C . MET A 1 185 ? 30.007 -14.010 -25.879 1.00 85.62 185 MET A C 1
ATOM 1395 O O . MET A 1 185 ? 30.652 -14.712 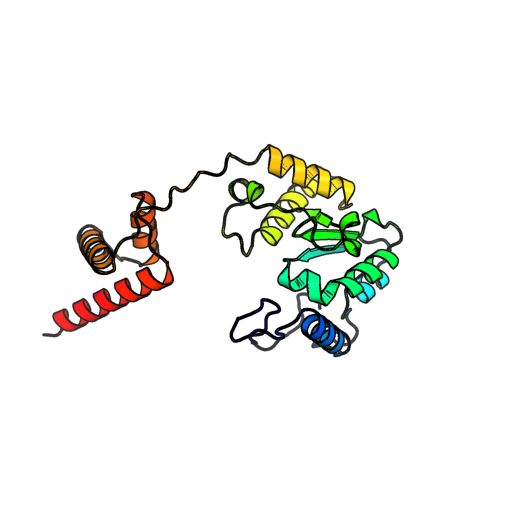-25.110 1.00 85.62 185 MET A O 1
ATOM 1399 N N . ALA A 1 186 ? 30.506 -13.543 -27.028 1.00 84.50 186 ALA A N 1
ATOM 1400 C CA . ALA A 1 186 ? 31.862 -13.843 -27.490 1.00 84.50 186 ALA A CA 1
ATOM 1401 C C . ALA A 1 186 ? 32.951 -13.223 -26.594 1.00 84.50 186 ALA A C 1
ATOM 1403 O O . ALA A 1 186 ? 34.041 -13.771 -26.464 1.00 84.50 186 ALA A O 1
ATOM 1404 N N . GLU A 1 187 ? 32.657 -12.083 -25.969 1.00 83.81 187 GLU A N 1
ATOM 1405 C CA . GLU A 1 187 ? 33.575 -11.376 -25.067 1.00 83.81 187 GLU A CA 1
ATOM 1406 C C . GLU A 1 187 ? 33.578 -11.924 -23.630 1.00 83.81 187 GLU A C 1
ATOM 1408 O O . GLU A 1 187 ? 34.451 -11.570 -22.834 1.00 83.81 187 GLU A O 1
ATOM 1413 N N . GLU A 1 188 ? 32.595 -12.745 -23.256 1.00 79.38 188 GLU A N 1
ATOM 1414 C CA . GLU A 1 188 ? 32.430 -13.194 -21.879 1.00 79.38 188 GLU A CA 1
ATOM 1415 C C . GLU A 1 188 ? 33.181 -14.513 -21.640 1.00 79.38 188 GLU A C 1
ATOM 1417 O O . GLU A 1 188 ? 32.814 -15.567 -22.152 1.00 79.38 188 GLU A O 1
ATOM 1422 N N . ALA A 1 189 ? 34.207 -14.487 -20.790 1.00 61.09 189 ALA A N 1
ATOM 1423 C CA . ALA A 1 189 ? 34.856 -15.708 -20.322 1.00 61.09 189 ALA A CA 1
ATOM 1424 C C . ALA A 1 189 ? 33.991 -16.381 -19.236 1.00 61.09 189 ALA A C 1
ATOM 1426 O O . ALA A 1 189 ? 34.102 -16.061 -18.050 1.00 61.09 189 ALA A O 1
ATOM 1427 N N . GLY A 1 190 ? 33.091 -17.287 -19.633 1.00 69.69 190 GLY A N 1
ATOM 1428 C CA . GLY A 1 190 ? 32.331 -18.153 -18.720 1.00 69.69 190 GLY A CA 1
ATOM 1429 C C . GLY A 1 190 ? 30.814 -18.189 -18.962 1.00 69.69 190 GLY A C 1
ATOM 1430 O O . GLY A 1 190 ? 30.335 -17.722 -19.992 1.00 69.69 190 GLY A O 1
ATOM 1431 N N . PRO A 1 191 ? 30.028 -18.747 -18.017 1.00 71.94 191 PRO A N 1
ATOM 1432 C CA . PRO A 1 191 ? 28.591 -18.939 -18.191 1.00 71.94 191 PRO A CA 1
ATOM 1433 C C . PRO A 1 191 ? 27.851 -17.613 -18.389 1.00 71.94 191 PRO A C 1
ATOM 1435 O O . PRO A 1 191 ? 27.858 -16.725 -17.526 1.00 71.94 191 PRO A O 1
ATOM 1438 N N . VAL A 1 192 ? 27.172 -17.495 -19.526 1.00 81.81 192 VAL A N 1
ATOM 1439 C CA . VAL A 1 192 ? 26.431 -16.293 -19.898 1.00 81.81 192 VAL A CA 1
ATOM 1440 C C . VAL A 1 192 ? 24.977 -16.424 -19.453 1.00 81.81 192 VAL A C 1
ATOM 1442 O O . VAL A 1 192 ? 24.338 -17.451 -19.658 1.00 81.81 192 VAL A O 1
ATOM 1445 N N . SER A 1 193 ? 24.420 -15.372 -18.847 1.00 86.00 193 SER A N 1
ATOM 1446 C CA . SER A 1 193 ? 22.987 -15.316 -18.533 1.00 86.00 193 SER A CA 1
ATOM 1447 C C . SER A 1 193 ? 22.330 -14.089 -19.152 1.00 86.00 193 SER A C 1
ATOM 1449 O O . SER A 1 193 ? 22.893 -12.989 -19.139 1.00 86.00 193 SER A O 1
ATOM 1451 N N . ALA A 1 194 ? 21.090 -14.259 -19.622 1.00 85.62 194 ALA A N 1
ATOM 1452 C CA . ALA A 1 194 ? 20.292 -13.182 -20.207 1.00 85.62 194 ALA A CA 1
ATOM 1453 C C . ALA A 1 194 ? 20.200 -11.954 -19.283 1.00 85.62 194 ALA A C 1
ATOM 1455 O O . ALA A 1 194 ? 20.286 -10.815 -19.731 1.00 85.62 194 ALA A O 1
ATOM 1456 N N . THR A 1 195 ? 20.074 -12.172 -17.971 1.00 84.06 195 THR A N 1
ATOM 1457 C CA . THR A 1 195 ? 19.994 -11.088 -16.982 1.00 84.06 195 THR A CA 1
ATOM 1458 C C . THR A 1 195 ? 21.315 -10.318 -16.859 1.00 84.06 195 THR A C 1
ATOM 1460 O O . THR A 1 195 ? 21.291 -9.091 -16.738 1.00 84.06 195 THR A O 1
ATOM 1463 N N . LYS A 1 196 ? 22.468 -11.006 -16.924 1.00 84.81 196 LYS A N 1
ATOM 1464 C CA . LYS A 1 196 ? 23.803 -10.380 -16.877 1.00 84.81 196 LYS A CA 1
ATOM 1465 C C . LYS A 1 196 ? 24.037 -9.505 -18.109 1.00 84.81 196 LYS A C 1
ATOM 1467 O O . LYS A 1 196 ? 24.402 -8.338 -17.960 1.00 84.81 196 LYS A O 1
ATOM 1472 N N . LEU A 1 197 ? 23.739 -10.026 -19.300 1.00 88.75 197 LEU A N 1
ATOM 1473 C CA . LEU A 1 197 ? 23.893 -9.281 -20.551 1.00 88.75 197 LEU A CA 1
ATOM 1474 C C . LEU A 1 197 ? 22.910 -8.113 -20.669 1.00 88.75 197 LEU A C 1
ATOM 1476 O O . LEU A 1 197 ? 23.301 -7.022 -21.077 1.00 88.75 197 LEU A O 1
ATOM 1480 N N . LEU A 1 198 ? 21.657 -8.285 -20.239 1.00 88.25 198 LEU A N 1
ATOM 1481 C CA . LEU A 1 198 ? 20.674 -7.198 -20.229 1.00 88.25 198 LEU A CA 1
ATOM 1482 C C . LEU A 1 198 ? 21.091 -6.056 -19.292 1.00 88.25 198 LEU A C 1
ATOM 1484 O O . LEU A 1 198 ? 20.862 -4.884 -19.593 1.00 88.25 198 LEU A O 1
ATOM 1488 N N . ARG A 1 199 ? 21.725 -6.376 -18.157 1.00 84.38 199 ARG A N 1
ATOM 1489 C CA . ARG A 1 199 ? 22.297 -5.364 -17.260 1.00 84.38 199 ARG A CA 1
ATOM 1490 C C . ARG A 1 199 ? 23.428 -4.595 -17.946 1.00 84.38 199 ARG A C 1
ATOM 1492 O O . ARG A 1 199 ? 23.430 -3.371 -17.865 1.00 84.38 199 ARG A O 1
ATOM 1499 N N . ARG A 1 200 ? 24.321 -5.295 -18.657 1.00 85.12 200 ARG A N 1
ATOM 1500 C CA . ARG A 1 200 ? 25.415 -4.699 -19.446 1.00 85.12 200 ARG A CA 1
ATOM 1501 C C . ARG A 1 200 ? 24.894 -3.803 -20.580 1.00 85.12 200 ARG A C 1
ATOM 1503 O O . ARG A 1 200 ? 25.407 -2.705 -20.790 1.00 85.12 200 ARG A O 1
ATOM 1510 N N . LEU A 1 201 ? 23.829 -4.223 -21.267 1.00 83.88 201 LEU A N 1
ATOM 1511 C CA . LEU A 1 201 ? 23.159 -3.410 -22.286 1.00 83.88 201 LEU A CA 1
ATOM 1512 C C . LEU A 1 201 ? 22.654 -2.093 -21.683 1.00 83.88 201 LEU A C 1
ATOM 1514 O O . LEU A 1 201 ? 22.934 -1.012 -22.201 1.00 83.88 201 LEU A O 1
ATOM 1518 N N . ARG A 1 202 ? 21.967 -2.179 -20.541 1.00 81.50 202 ARG A N 1
ATOM 1519 C CA . ARG A 1 202 ? 21.392 -1.015 -19.853 1.00 81.50 202 ARG A CA 1
ATOM 1520 C C . ARG A 1 202 ? 22.451 -0.071 -19.294 1.00 81.50 202 ARG A C 1
ATOM 1522 O O . ARG A 1 202 ? 22.257 1.138 -19.363 1.00 81.50 202 ARG A O 1
ATOM 1529 N N . SER A 1 203 ? 23.577 -0.587 -18.793 1.00 77.00 203 SER A N 1
ATOM 1530 C CA . SER A 1 203 ? 24.696 0.259 -18.350 1.00 77.00 203 SER A CA 1
ATOM 1531 C C . SER A 1 203 ? 25.367 1.015 -19.499 1.00 77.00 203 SER A C 1
ATOM 1533 O O . SER A 1 203 ? 26.009 2.025 -19.250 1.00 77.00 203 SER A O 1
ATOM 1535 N N . SER A 1 204 ? 25.184 0.573 -20.750 1.00 75.44 204 SER A N 1
ATOM 1536 C CA . SER A 1 204 ? 25.664 1.284 -21.946 1.00 75.44 204 SER A CA 1
ATOM 1537 C C . SER A 1 204 ? 24.703 2.364 -22.469 1.00 75.44 204 SER A C 1
ATOM 1539 O O . SER A 1 204 ? 24.894 2.868 -23.570 1.00 75.44 204 SER A O 1
ATOM 1541 N N . GLY A 1 205 ? 23.641 2.695 -21.725 1.00 71.25 205 GLY A N 1
ATOM 1542 C CA . GLY A 1 205 ? 22.668 3.719 -22.127 1.00 71.25 205 GLY A CA 1
ATOM 1543 C C . GLY A 1 205 ? 21.671 3.269 -23.201 1.00 71.25 205 GLY A C 1
ATOM 1544 O O . GLY A 1 205 ? 20.931 4.094 -23.727 1.00 71.25 205 GLY A O 1
ATOM 1545 N N . ARG A 1 206 ? 21.614 1.971 -23.523 1.00 78.44 206 ARG A N 1
ATOM 1546 C CA . ARG A 1 206 ? 20.664 1.370 -24.478 1.00 78.44 206 ARG A CA 1
ATOM 1547 C C . ARG A 1 206 ? 19.530 0.658 -23.740 1.00 78.44 206 ARG A C 1
ATOM 1549 O O . ARG A 1 206 ? 19.731 0.154 -22.632 1.00 78.44 206 ARG A O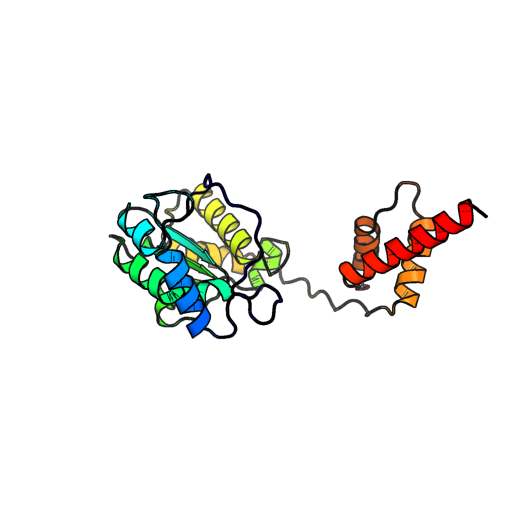 1
ATOM 1556 N N . SER A 1 207 ? 18.331 0.603 -24.327 1.00 75.81 207 SER A N 1
ATOM 1557 C CA . SER A 1 207 ? 17.164 -0.013 -23.677 1.00 75.81 207 SER A CA 1
ATOM 1558 C C . SER A 1 207 ? 16.555 -1.158 -24.490 1.00 75.81 207 SER A C 1
ATOM 1560 O O . SER A 1 207 ? 16.438 -1.100 -25.711 1.00 75.81 207 SER A O 1
ATOM 1562 N N . CYS A 1 208 ? 16.175 -2.225 -23.783 1.00 80.50 208 CYS A N 1
ATOM 1563 C CA . CYS A 1 208 ? 15.400 -3.343 -24.311 1.00 80.50 208 CYS A CA 1
ATOM 1564 C C . CYS A 1 208 ? 14.499 -3.908 -23.197 1.00 80.50 208 CYS A C 1
ATOM 1566 O O . CYS A 1 208 ? 14.887 -3.962 -22.015 1.00 80.50 208 CYS A O 1
ATOM 1568 N N . GLU A 1 209 ? 13.280 -4.295 -23.570 1.00 81.06 209 GLU A N 1
ATOM 1569 C CA . GLU A 1 209 ? 12.334 -4.960 -22.678 1.00 81.06 209 GLU A CA 1
ATOM 1570 C C . GLU A 1 209 ? 12.880 -6.320 -22.243 1.00 81.06 209 GLU A C 1
ATOM 1572 O O . GLU A 1 209 ? 13.475 -7.056 -23.026 1.00 81.06 209 GLU A O 1
ATOM 1577 N N . GLN A 1 210 ? 12.682 -6.678 -20.975 1.00 82.62 210 GLN A N 1
ATOM 1578 C CA . GLN A 1 210 ? 13.282 -7.892 -20.423 1.00 82.62 210 GLN A CA 1
ATOM 1579 C C . GLN A 1 210 ? 12.732 -9.172 -21.063 1.00 82.62 210 GLN A C 1
ATOM 1581 O O . GLN A 1 210 ? 13.499 -10.107 -21.279 1.00 82.62 210 GLN A O 1
ATOM 1586 N N . ALA A 1 211 ? 11.429 -9.221 -21.360 1.00 82.62 211 ALA A N 1
ATOM 1587 C CA . ALA A 1 211 ? 10.813 -10.361 -22.038 1.00 82.62 211 ALA A CA 1
ATOM 1588 C C . ALA A 1 211 ? 11.370 -10.517 -23.460 1.00 82.62 211 ALA A C 1
ATOM 1590 O O . ALA A 1 211 ? 11.834 -11.595 -23.822 1.00 82.62 211 ALA A O 1
ATOM 1591 N N . ARG A 1 212 ? 11.429 -9.408 -24.207 1.00 83.94 212 ARG A N 1
ATOM 1592 C CA . ARG A 1 212 ? 11.992 -9.356 -25.559 1.00 83.94 212 ARG A CA 1
ATOM 1593 C C . ARG A 1 212 ? 13.455 -9.803 -25.587 1.00 83.94 212 ARG A C 1
ATOM 1595 O O . ARG A 1 212 ? 13.803 -10.719 -26.322 1.00 83.94 212 ARG A O 1
ATOM 1602 N N . PHE A 1 213 ? 14.293 -9.243 -24.714 1.00 91.19 213 PHE A N 1
ATOM 1603 C CA . PHE A 1 213 ? 15.705 -9.620 -24.608 1.00 91.19 213 PHE A CA 1
ATOM 1604 C C . PHE A 1 213 ? 15.891 -11.106 -24.270 1.00 91.19 213 PHE A C 1
ATOM 1606 O O . PHE A 1 213 ? 16.747 -11.768 -24.852 1.00 91.19 213 PHE A O 1
ATOM 1613 N N . LYS A 1 214 ? 15.086 -11.647 -23.343 1.00 89.94 214 LYS A N 1
ATOM 1614 C CA . LYS A 1 214 ? 15.132 -13.074 -22.991 1.00 89.94 214 LYS A CA 1
ATOM 1615 C C . LYS A 1 214 ? 14.757 -13.974 -24.171 1.00 89.94 214 LYS A C 1
ATOM 1617 O O . LYS A 1 214 ? 15.445 -14.968 -24.376 1.00 89.94 214 LYS A O 1
ATOM 1622 N N . GLY A 1 215 ? 13.721 -13.623 -24.935 1.00 88.31 215 GLY A N 1
ATOM 1623 C CA . GLY A 1 215 ? 13.315 -14.388 -26.118 1.00 88.31 215 GLY A CA 1
ATOM 1624 C C . GLY A 1 215 ? 14.415 -14.445 -27.182 1.00 88.31 215 GLY A C 1
ATOM 1625 O O . GLY A 1 215 ? 14.745 -15.522 -27.671 1.00 88.31 215 GLY A O 1
ATOM 1626 N N . LEU A 1 216 ? 15.054 -13.306 -27.475 1.00 89.31 216 LEU A N 1
ATOM 1627 C CA . LEU A 1 216 ? 16.157 -13.237 -28.444 1.00 89.31 216 LEU A CA 1
ATOM 1628 C C . LEU A 1 216 ? 17.395 -14.012 -27.963 1.00 89.31 216 LEU A C 1
ATOM 1630 O O . LEU A 1 216 ? 17.993 -14.756 -28.735 1.00 89.31 216 LEU A O 1
ATOM 1634 N N . PHE A 1 217 ? 17.737 -13.913 -26.674 1.00 90.81 217 PHE A N 1
ATOM 1635 C CA . PHE A 1 217 ? 18.831 -14.686 -26.074 1.00 90.81 217 PHE A CA 1
ATOM 1636 C C . PHE A 1 217 ? 18.604 -16.202 -26.190 1.00 90.81 217 PHE A C 1
ATOM 1638 O O . PHE A 1 217 ? 19.517 -16.938 -26.551 1.00 90.81 217 PHE A O 1
ATOM 1645 N N . GLN A 1 218 ? 17.384 -16.676 -25.915 1.00 90.19 218 GLN A N 1
ATOM 1646 C CA . GLN A 1 218 ? 17.039 -18.095 -26.044 1.00 90.19 218 GLN A CA 1
ATOM 1647 C C . GLN A 1 218 ? 17.137 -18.581 -27.491 1.00 90.19 218 GLN A C 1
ATOM 1649 O O . GLN A 1 218 ? 17.643 -19.676 -27.720 1.00 90.19 218 GLN A O 1
ATOM 1654 N N . LYS A 1 219 ? 16.708 -17.761 -28.458 1.00 87.50 219 LYS A N 1
ATOM 1655 C CA . LYS A 1 219 ? 16.809 -18.092 -29.882 1.00 87.50 219 LYS A CA 1
ATOM 1656 C C . LYS A 1 219 ? 18.266 -18.252 -30.333 1.00 87.50 219 LYS A C 1
ATOM 1658 O O . LYS A 1 219 ? 18.574 -19.231 -30.999 1.00 87.50 219 LYS A O 1
ATOM 1663 N N . ILE A 1 220 ? 19.168 -17.363 -29.901 1.00 88.00 220 ILE A N 1
ATOM 1664 C CA . ILE A 1 220 ? 20.613 -17.492 -30.178 1.00 88.00 220 ILE A CA 1
ATOM 1665 C C . ILE A 1 220 ? 21.167 -18.786 -29.575 1.00 88.00 220 ILE A C 1
ATOM 1667 O O . ILE A 1 220 ? 21.864 -19.527 -30.255 1.00 88.00 220 ILE A O 1
ATOM 1671 N N . MET A 1 221 ? 20.811 -19.099 -28.326 1.00 85.44 221 MET A N 1
ATOM 1672 C CA . MET A 1 221 ? 21.303 -20.314 -27.669 1.00 85.44 221 MET A CA 1
ATOM 1673 C C . MET A 1 221 ? 20.799 -21.602 -28.320 1.00 85.44 221 MET A C 1
ATOM 1675 O O . MET A 1 221 ? 21.528 -22.588 -28.348 1.00 85.44 221 MET A O 1
ATOM 1679 N N . GLN A 1 222 ? 19.578 -21.600 -28.857 1.00 83.69 222 GLN A N 1
ATOM 1680 C CA . GLN A 1 222 ? 19.062 -22.720 -29.644 1.00 83.69 222 GLN A CA 1
ATOM 1681 C C . GLN A 1 222 ? 19.792 -22.849 -30.988 1.00 83.69 222 GLN A C 1
ATOM 1683 O O . GLN A 1 222 ? 20.158 -23.958 -31.362 1.00 83.69 222 GLN A O 1
ATOM 1688 N N . GLU A 1 223 ? 20.036 -21.737 -31.692 1.00 81.88 223 GLU A N 1
ATOM 1689 C CA . GLU A 1 223 ? 20.778 -21.723 -32.963 1.00 81.88 223 GLU A CA 1
ATOM 1690 C C . GLU A 1 223 ? 22.227 -22.209 -32.813 1.00 81.88 223 GLU A C 1
ATOM 1692 O O . GLU A 1 223 ? 22.695 -22.968 -33.658 1.00 81.88 223 GLU A O 1
ATOM 1697 N N . ASP A 1 224 ? 22.931 -21.797 -31.756 1.00 76.12 224 ASP A N 1
ATOM 1698 C CA . ASP A 1 224 ? 24.309 -22.233 -31.500 1.00 76.12 224 ASP A CA 1
ATOM 1699 C C . ASP A 1 224 ? 24.351 -23.717 -31.097 1.00 76.12 224 ASP A C 1
ATOM 1701 O O . ASP A 1 224 ? 25.146 -24.480 -31.640 1.00 76.12 224 ASP A O 1
ATOM 1705 N N . ALA A 1 225 ? 23.410 -24.170 -30.258 1.00 73.25 225 ALA A N 1
ATOM 1706 C CA . ALA A 1 225 ? 23.285 -25.586 -29.910 1.00 73.25 225 ALA A CA 1
ATOM 1707 C C . ALA A 1 225 ? 22.969 -26.481 -31.123 1.00 73.25 225 ALA A C 1
ATOM 1709 O O . ALA A 1 225 ? 23.384 -27.632 -31.151 1.00 73.25 225 ALA A O 1
ATOM 1710 N N . LEU A 1 226 ? 22.247 -25.975 -32.128 1.00 65.88 226 LEU A N 1
ATOM 1711 C CA . LEU A 1 226 ? 21.972 -26.696 -33.378 1.00 65.88 226 LEU A CA 1
ATOM 1712 C C . LEU A 1 226 ? 23.205 -26.800 -34.293 1.00 65.88 226 LEU A C 1
ATOM 1714 O O . LEU A 1 226 ? 23.292 -27.752 -35.064 1.00 65.88 226 LEU A O 1
ATOM 1718 N N . LYS A 1 227 ? 24.146 -25.851 -34.215 1.00 63.72 227 LYS A N 1
ATOM 1719 C CA . LYS A 1 227 ? 25.384 -25.848 -35.017 1.00 63.72 227 LYS A CA 1
ATOM 1720 C C . LYS A 1 227 ? 26.482 -26.732 -34.443 1.00 63.72 227 LYS A C 1
ATOM 1722 O O . LYS A 1 227 ? 27.250 -27.292 -35.211 1.00 63.72 227 LYS A O 1
ATOM 1727 N N . ASP A 1 228 ? 26.532 -26.899 -33.126 1.00 59.38 228 ASP A N 1
ATOM 1728 C CA . ASP A 1 228 ? 27.499 -27.799 -32.481 1.00 59.38 228 ASP A CA 1
ATOM 1729 C C . ASP A 1 228 ? 27.206 -29.295 -32.754 1.00 59.38 228 ASP A C 1
ATOM 1731 O O . ASP A 1 228 ? 28.003 -30.161 -32.394 1.00 59.38 228 ASP A O 1
ATOM 1735 N N . TRP A 1 229 ? 26.070 -29.611 -33.390 1.00 49.34 229 TRP A N 1
ATOM 1736 C CA . TRP A 1 229 ? 25.626 -30.969 -33.738 1.00 49.34 229 TRP A CA 1
ATOM 1737 C C . TRP A 1 229 ? 25.652 -31.274 -35.249 1.00 49.34 229 TRP A C 1
ATOM 1739 O O . TRP A 1 229 ? 25.274 -32.380 -35.641 1.00 49.34 229 TRP A O 1
ATOM 1749 N N . SER A 1 230 ? 26.071 -30.320 -36.090 1.00 42.72 230 SER A N 1
ATOM 1750 C CA . SER A 1 230 ? 26.201 -30.461 -37.554 1.00 42.72 230 SER A CA 1
ATOM 1751 C C . SER A 1 230 ? 27.657 -30.462 -37.992 1.00 42.72 230 SER A C 1
ATOM 1753 O O . SER A 1 230 ? 28.016 -31.318 -38.827 1.00 42.72 230 SER A O 1
#

Organism: NCBI:txid2303421

Radius of gyration: 23.09 Å; chains: 1; bounding box: 54×46×58 Å

Secondary structure (DSSP, 8-state):
--TT--------BSSTTSTTBS-SSHHHHHHHHHHHHHS--SSTTS--SHHHHHHH-TTS-EEEE--HHHHHHHHHHHHHHHTTSSSGGGEEEEE-SSS-GGGGGGEEE--GGGHHHH-S-GGGHHHHHHHHHHHHHHHTT----HHHHHHHHHHHHHSSPP-------EEPPHHHHHHHHHHHHHT-SS---HHHHHHHHHHTTEE--HHHHHHHHHHHHHHHHHHTT-

Sequence (230 aa):
MPEDASIAAYAATFAFGQKDSVASTTDDARRWWGALAEWPGPAPGAPRTFTDLAASNPDAAVIAVMSDAYLRPCAHDLQQAAEKLVDPDNFVIIGPGHRYPDLENFIVPVSAAVQPAVGGSLLSLHARAARHVLEMARKQQKPFTRPTLAALMKELRESAPPAISRTPGARLSDDEVFAFIRTAMAEEAGPVSATKLLRRLRSSGRSCEQARFKGLFQKIMQEDALKDWS

pLDDT: mean 87.97, std 10.77, range [42.72, 98.5]

Foldseek 3Di:
DDPPQDDDDDQAFLDAPDPRDQDNDLVSLLVVLVVQLPPCGSDHPDHSFLLSVCLVPQAAQDEAQDEPSVCSNRVVRLLNSCVNHPDSQSQAYQYDAPPRPSCNVRYLHDDCLLCQVQDDDPVCRSVSLVVVLVVVCVVVVHDSTRVSSSVSSVVSSVPRDGPPPLPAQPEDDLVRLLVQLVVVVVPDDDDDDLVVSQVVCVVVSHDDDSVSSNVSNVVVVVVVVVVVVD